Protein AF-A0A150G1A1-F1 (afdb_monomer)

Mean predicted aligned error: 13.39 Å

pLDDT: mean 79.08, std 19.34, range [32.69, 98.31]

InterPro domains:
  IPR000719 Protein kinase domain [PF00069] (39-210)
  IPR000719 Protein kinase domain [PS50011] (1-227)
  IPR008271 Serine/threonine-protein kinase, active site [PS00108] (170-182)
  IPR011009 Protein kinase-like domain superfamily [SSF56112] (23-208)
  IPR050167 Serine/threonine-protein kinase [PTHR23257] (21-204)

Secondary structure (DSSP, 8-state):
-------------SHHHHHHHHHHHHHHHHHHHHHHHHHHHHHHHHHHHH---TTBPPEEEEEEEEEEEEEE-TTS-EEEEEEEPPTTSTTSSPPPPEEEEEE---TT-BHHHHHHTTTTEEEEEHHHHH-HHHHHTTT--EEEEE-HHHHHHHHHHHHHHHHHHHHTTEE-----GGGEEEEE-TTSTTSEEEEE---TT-EETTSPP-SSS----S----TTS--

Radius of gyration: 29.6 Å; Cα contacts (8 Å, |Δi|>4): 292; chains: 1; bounding box: 81×86×73 Å

Nearest PDB structures (foldseek):
  7f3g-assembly1_B  TM=9.126E-01  e=9.848E-07  Homo sapiens
  8p5j-assembly1_A  TM=8.767E-01  e=1.348E-06  Homo sapiens
  2jd5-assembly1_A  TM=5.994E-01  e=5.282E-04  Saccharomyces cerevisiae
  1how-assembly1_A  TM=5.740E-01  e=1.444E-03  Saccharomyces cerevisiae
  4qpm-assembly2_B  TM=6.620E-01  e=7.109E-02  Homo sapiens

Structure (mmCIF, N/CA/C/O backbone):
data_AF-A0A150G1A1-F1
#
_entry.id   AF-A0A150G1A1-F1
#
loop_
_atom_site.group_PDB
_atom_site.id
_atom_site.type_symbol
_atom_site.label_atom_id
_atom_site.label_alt_id
_atom_site.label_comp_id
_atom_site.label_asym_id
_atom_site.label_entity_id
_atom_site.label_seq_id
_atom_site.pdbx_PDB_ins_code
_atom_site.Cartn_x
_atom_site.Cartn_y
_atom_site.Cartn_z
_atom_site.occupancy
_atom_site.B_iso_or_equiv
_atom_site.auth_seq_id
_atom_site.auth_comp_id
_atom_site.auth_asym_id
_atom_site.auth_atom_id
_atom_site.pdbx_PDB_model_num
ATOM 1 N N . MET A 1 1 ? -52.257 72.231 37.011 1.00 36.00 1 MET A N 1
ATOM 2 C CA . MET A 1 1 ? -51.845 70.914 37.538 1.00 36.00 1 MET A CA 1
ATOM 3 C C . MET A 1 1 ? -52.126 69.859 36.478 1.00 36.00 1 MET A C 1
ATOM 5 O O . MET A 1 1 ? -53.270 69.751 36.077 1.00 36.00 1 MET A O 1
ATOM 9 N N . SER A 1 2 ? -51.081 69.136 36.066 1.00 37.97 2 SER A N 1
ATOM 10 C CA . SER A 1 2 ? -51.072 67.680 35.811 1.00 37.97 2 SER A CA 1
ATOM 11 C C . SER A 1 2 ? -51.927 67.028 34.695 1.00 37.97 2 SER A C 1
ATOM 13 O O . SER A 1 2 ? -53.150 67.074 34.726 1.00 37.97 2 SER A O 1
ATOM 15 N N . THR A 1 3 ? -51.246 66.191 33.886 1.00 34.84 3 THR A N 1
ATOM 16 C CA . THR A 1 3 ? -51.760 65.061 33.053 1.00 34.84 3 THR A CA 1
ATOM 17 C C . THR A 1 3 ? -52.561 65.426 31.783 1.00 34.84 3 THR A C 1
ATOM 19 O O . THR A 1 3 ? -53.194 66.470 31.751 1.00 34.84 3 THR A O 1
ATOM 22 N N . THR A 1 4 ? -52.598 64.662 30.679 1.00 38.06 4 THR A N 1
ATOM 23 C CA . THR A 1 4 ? -51.879 63.443 30.199 1.00 38.06 4 THR A CA 1
ATOM 24 C C . THR A 1 4 ? -51.246 63.771 28.808 1.00 38.06 4 THR A C 1
ATOM 26 O O . THR A 1 4 ? -51.225 64.944 28.456 1.00 38.06 4 THR A O 1
ATOM 29 N N . SER A 1 5 ? -50.693 62.908 27.935 1.00 34.91 5 SER A N 1
ATOM 30 C CA . SER A 1 5 ? -50.406 61.454 27.854 1.00 34.91 5 SER A CA 1
ATOM 31 C C . SER A 1 5 ? -49.179 61.231 26.921 1.00 34.91 5 SER A C 1
ATOM 33 O O . SER A 1 5 ? -48.624 62.205 26.415 1.00 34.91 5 SER A O 1
ATOM 35 N N . GLY A 1 6 ? -48.753 59.982 26.659 1.00 32.69 6 GLY A N 1
ATOM 36 C CA . GLY A 1 6 ? -47.750 59.667 25.619 1.00 32.69 6 GLY A CA 1
ATOM 37 C C . GLY A 1 6 ? -47.101 58.284 25.769 1.00 32.69 6 GLY A C 1
ATOM 38 O O . GLY A 1 6 ? -46.096 58.137 26.455 1.00 32.69 6 GLY A O 1
ATOM 39 N N . THR A 1 7 ? -47.683 57.253 25.153 1.00 44.44 7 THR A N 1
ATOM 40 C CA . THR A 1 7 ? -47.244 55.847 25.268 1.00 44.44 7 THR A CA 1
ATOM 41 C C . THR A 1 7 ? -46.075 55.491 24.346 1.00 44.44 7 THR A C 1
ATOM 43 O O . THR A 1 7 ? -46.150 55.733 23.144 1.00 44.44 7 THR A O 1
ATOM 46 N N . GLY A 1 8 ? -45.063 54.795 24.876 1.00 33.94 8 GLY A N 1
ATOM 47 C CA . GLY A 1 8 ? -43.959 54.225 24.094 1.00 33.94 8 GLY A CA 1
ATOM 48 C C . GLY A 1 8 ? -43.331 53.013 24.785 1.00 33.94 8 GLY A C 1
ATOM 49 O O . GLY A 1 8 ? -42.320 53.143 25.468 1.00 33.94 8 GLY A O 1
ATOM 50 N N . GLY A 1 9 ? -43.950 51.838 24.643 1.00 38.19 9 GLY A N 1
ATOM 51 C CA . GLY A 1 9 ? -43.413 50.576 25.159 1.00 38.19 9 GLY A CA 1
ATOM 52 C C . GLY A 1 9 ? -42.629 49.822 24.087 1.00 38.19 9 GLY A C 1
ATOM 53 O O . GLY A 1 9 ? -43.230 49.325 23.139 1.00 38.19 9 GLY A O 1
ATOM 54 N N . THR A 1 10 ? -41.311 49.691 24.259 1.00 40.06 10 THR A N 1
ATOM 55 C CA . THR A 1 10 ? -40.440 48.929 23.347 1.00 40.06 10 THR A CA 1
ATOM 56 C C . THR A 1 10 ? -39.839 47.732 24.078 1.00 40.06 10 THR A C 1
ATOM 58 O O . THR A 1 10 ? -38.987 47.891 24.951 1.00 40.06 10 THR A O 1
ATOM 61 N N . THR A 1 11 ? -40.265 46.519 23.727 1.00 51.00 11 THR A N 1
ATOM 62 C CA . THR A 1 11 ? -39.733 45.259 24.269 1.00 51.00 11 THR A CA 1
ATOM 63 C C . THR A 1 11 ? -38.413 44.858 23.591 1.00 51.00 11 THR A C 1
ATOM 65 O O . THR A 1 11 ? -38.371 44.724 22.368 1.00 51.00 11 THR A O 1
ATOM 68 N N . PRO A 1 12 ? -37.331 44.571 24.341 1.00 43.38 12 PRO A N 1
ATOM 69 C CA . PRO A 1 12 ? -36.089 44.046 23.778 1.00 43.38 12 PRO A CA 1
ATOM 70 C C . PRO A 1 12 ? -36.062 42.506 23.827 1.00 43.38 12 PRO A C 1
ATOM 72 O O . PRO A 1 12 ? -35.348 41.908 24.629 1.00 43.38 12 PRO A O 1
ATOM 75 N N . GLY A 1 13 ? -36.832 41.843 22.959 1.00 46.91 13 GLY A N 1
ATOM 76 C CA . GLY A 1 13 ? -36.878 40.376 22.859 1.00 46.91 13 GLY A CA 1
ATOM 77 C C . GLY A 1 13 ? -36.546 39.879 21.452 1.00 46.91 13 GLY A C 1
ATOM 78 O O . GLY A 1 13 ? -37.404 39.916 20.580 1.00 46.91 13 GLY A O 1
ATOM 79 N N . GLY A 1 14 ? -35.318 39.397 21.213 1.00 44.78 14 GLY A N 1
ATOM 80 C CA . GLY A 1 14 ? -34.974 38.815 19.901 1.00 44.78 14 GLY A CA 1
ATOM 81 C 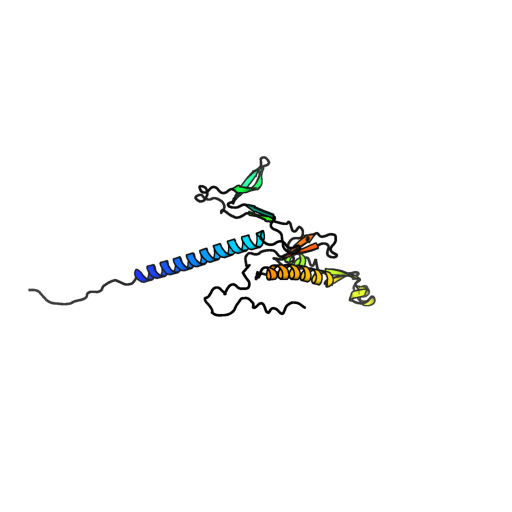C . GLY A 1 14 ? -33.525 38.363 19.677 1.00 44.78 14 GLY A C 1
ATOM 82 O O . GLY A 1 14 ? -33.290 37.439 18.903 1.00 44.78 14 GLY A O 1
ATOM 83 N N . ARG A 1 15 ? -32.529 38.947 20.362 1.00 48.34 15 ARG A N 1
ATOM 84 C CA . ARG A 1 15 ? -31.104 38.630 20.096 1.00 48.34 15 ARG A CA 1
ATOM 85 C C . ARG A 1 15 ? -30.587 37.358 20.790 1.00 48.34 15 ARG A C 1
ATOM 87 O O . ARG A 1 15 ? -29.567 36.821 20.371 1.00 48.34 15 ARG A O 1
ATOM 94 N N . THR A 1 16 ? -31.283 36.846 21.807 1.00 52.16 16 THR A N 1
ATOM 95 C CA . THR A 1 16 ? -30.875 35.654 22.581 1.00 52.16 16 THR A CA 1
ATOM 96 C C . THR A 1 16 ? -31.227 34.329 21.891 1.00 52.16 16 THR A C 1
ATOM 98 O O . THR A 1 16 ? -30.419 33.400 21.898 1.00 52.16 16 THR A O 1
ATOM 101 N N . GLY A 1 17 ? -32.391 34.241 21.237 1.00 50.91 17 GLY A N 1
ATOM 102 C CA . GLY A 1 17 ? -32.860 33.011 20.581 1.00 50.91 17 GLY A CA 1
ATOM 103 C C . GLY A 1 17 ? -31.989 32.571 19.398 1.00 50.91 17 GLY A C 1
ATOM 104 O O . GLY A 1 17 ? -31.600 31.408 19.316 1.00 50.91 17 GLY A O 1
ATOM 105 N N . ALA A 1 18 ? -31.605 33.505 18.521 1.00 51.78 18 ALA A N 1
ATOM 106 C CA . ALA A 1 18 ? -30.810 33.201 17.325 1.00 51.78 18 ALA A CA 1
ATOM 107 C C . ALA A 1 18 ? -29.378 32.722 17.642 1.00 51.78 18 ALA A C 1
ATOM 109 O O . ALA A 1 18 ? -28.823 31.896 16.916 1.00 51.78 18 ALA A O 1
ATOM 110 N N . ALA A 1 19 ? -28.782 33.208 18.738 1.00 54.81 19 ALA A N 1
ATOM 111 C CA . ALA A 1 19 ? -27.488 32.727 19.220 1.00 54.81 19 ALA A CA 1
ATOM 112 C C . ALA A 1 19 ? -27.591 31.308 19.808 1.00 54.81 19 ALA A C 1
ATOM 114 O O . ALA A 1 19 ? -26.718 30.477 19.564 1.00 54.81 19 ALA A O 1
ATOM 115 N N . SER A 1 20 ? -28.683 31.010 20.525 1.00 60.69 20 SER A N 1
ATOM 116 C CA . SER A 1 20 ? -28.955 29.675 21.074 1.00 60.69 20 SER A CA 1
ATOM 117 C C . SER A 1 20 ? -29.224 28.635 19.977 1.00 60.69 20 SER A C 1
ATOM 119 O O . SER A 1 20 ? -28.683 27.533 20.048 1.00 60.69 20 SER A O 1
ATOM 121 N N . ALA A 1 21 ? -29.973 28.996 18.928 1.00 62.34 21 ALA A N 1
ATOM 122 C CA . ALA A 1 21 ? -30.201 28.138 17.762 1.00 62.34 21 ALA A CA 1
ATOM 123 C C . ALA A 1 21 ? -28.882 27.786 17.049 1.00 62.34 21 ALA A C 1
ATOM 125 O O . ALA A 1 21 ? -28.506 26.619 17.012 1.00 62.34 21 ALA A O 1
ATOM 126 N N . LYS A 1 22 ? -28.087 28.791 16.644 1.00 67.00 22 LYS A N 1
ATOM 127 C CA . LYS A 1 22 ? -26.772 28.564 16.010 1.00 67.00 22 LYS A CA 1
ATOM 128 C C . LYS A 1 22 ? -25.795 27.757 16.872 1.00 67.00 22 LYS A C 1
ATOM 130 O O . LYS A 1 22 ? -24.921 27.084 16.329 1.00 67.00 22 LYS A O 1
ATOM 135 N N . ALA A 1 23 ? -25.894 27.837 18.200 1.00 65.69 23 ALA A N 1
ATOM 136 C CA . ALA A 1 23 ? -25.089 27.014 19.099 1.00 65.69 23 ALA A CA 1
ATOM 137 C C . ALA A 1 23 ? -25.538 25.541 19.101 1.00 65.69 23 ALA A C 1
ATOM 139 O O . ALA A 1 23 ? -24.685 24.655 19.128 1.00 65.69 23 ALA A O 1
ATOM 140 N N . ARG A 1 24 ? -26.851 25.277 19.027 1.00 69.00 24 ARG A N 1
ATOM 141 C CA . ARG A 1 24 ? -27.415 23.923 18.901 1.00 69.00 24 ARG A CA 1
ATOM 142 C C . ARG A 1 24 ? -27.097 23.299 17.546 1.00 69.00 24 ARG A C 1
ATOM 144 O O . ARG A 1 24 ? -26.640 22.163 17.527 1.00 69.00 24 ARG A O 1
ATOM 151 N N . ASP A 1 25 ? -27.234 24.050 16.455 1.00 71.50 25 ASP A N 1
ATOM 152 C CA . ASP A 1 25 ? -26.919 23.564 15.105 1.00 71.50 25 ASP A CA 1
ATOM 153 C C . ASP A 1 25 ? -25.440 23.161 15.008 1.00 71.50 25 ASP A C 1
ATOM 155 O O . ASP A 1 25 ? -25.120 22.032 14.647 1.00 71.50 25 ASP A O 1
ATOM 159 N N . ARG A 1 26 ? -24.526 24.020 15.485 1.00 72.44 26 ARG A N 1
ATOM 160 C CA . ARG A 1 26 ? -23.087 23.705 15.567 1.00 72.44 26 ARG A CA 1
ATOM 161 C C . ARG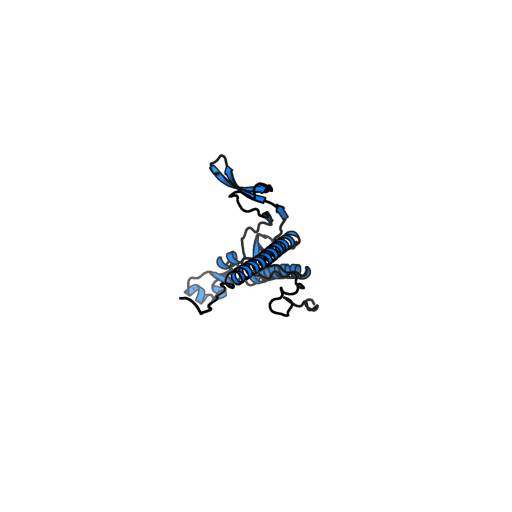 A 1 26 ? -22.768 22.526 16.486 1.00 72.44 26 ARG A C 1
ATOM 163 O O . ARG A 1 26 ? -21.786 21.823 16.254 1.00 72.44 26 ARG A O 1
ATOM 170 N N . ALA A 1 27 ? -23.539 22.315 17.553 1.00 68.62 27 ALA A N 1
ATOM 171 C CA . ALA A 1 27 ? -23.376 21.149 18.418 1.00 68.62 27 ALA A CA 1
ATOM 172 C C . ALA A 1 27 ? -23.835 19.861 17.711 1.00 68.62 27 ALA A C 1
ATOM 174 O O . ALA A 1 27 ? -23.127 18.858 17.775 1.00 68.62 27 ALA A O 1
ATOM 175 N N . ALA A 1 28 ? -24.949 19.910 16.975 1.00 72.06 28 ALA A N 1
ATOM 176 C CA . ALA A 1 28 ? -25.441 18.803 16.160 1.00 72.06 28 ALA A CA 1
ATOM 177 C C . ALA A 1 28 ? -24.476 18.467 15.007 1.00 72.06 28 ALA A C 1
ATOM 179 O O . ALA A 1 28 ? -24.110 17.306 14.845 1.00 72.06 28 ALA A O 1
ATOM 180 N N . GLU A 1 29 ? -23.974 19.468 14.274 1.00 71.88 29 GLU A N 1
ATOM 181 C CA . GLU A 1 29 ? -22.930 19.309 13.248 1.00 71.88 29 GLU A CA 1
ATOM 182 C C . GLU A 1 29 ? -21.682 18.616 13.813 1.00 71.88 29 GLU A C 1
ATOM 184 O O . GLU A 1 29 ? -21.187 17.648 13.234 1.00 71.88 29 GLU A O 1
ATOM 189 N N . ARG A 1 30 ? -21.195 19.063 14.981 1.00 71.62 30 ARG A N 1
ATOM 190 C CA . ARG A 1 30 ? -20.060 18.438 15.681 1.00 71.62 30 ARG A CA 1
ATOM 191 C C . ARG A 1 30 ? -20.357 17.000 16.096 1.00 71.62 30 ARG A C 1
ATOM 193 O O . ARG A 1 30 ? -19.486 16.148 15.955 1.00 71.62 30 ARG A O 1
ATOM 200 N N . GLN A 1 31 ? -21.566 16.712 16.574 1.00 70.12 31 GLN A N 1
ATOM 201 C CA . GLN A 1 31 ? -21.973 15.366 16.981 1.00 70.12 31 GLN A CA 1
ATOM 202 C C . GLN A 1 31 ? -22.078 14.410 15.780 1.00 70.12 31 GLN A C 1
ATOM 204 O O . GLN A 1 31 ? -21.614 13.271 15.860 1.00 70.12 31 GLN A O 1
ATOM 209 N N . VAL A 1 32 ? -22.605 14.878 14.644 1.00 70.31 32 VAL A N 1
ATOM 210 C CA . VAL A 1 32 ? -22.627 14.134 13.372 1.00 70.31 32 VAL A CA 1
ATOM 211 C C . VAL A 1 32 ? -21.204 13.905 12.855 1.00 70.31 32 VAL A C 1
ATOM 213 O O . VAL A 1 32 ? -20.858 12.778 12.499 1.00 70.31 32 VAL A O 1
ATOM 216 N N . ALA A 1 33 ? -20.347 14.929 12.868 1.00 67.56 33 ALA A N 1
ATOM 217 C CA . ALA A 1 33 ? -18.949 14.811 12.457 1.00 67.56 33 ALA A CA 1
ATOM 218 C C . ALA A 1 33 ? -18.161 13.822 13.336 1.00 67.56 33 ALA A C 1
ATOM 220 O O . ALA A 1 33 ? -17.430 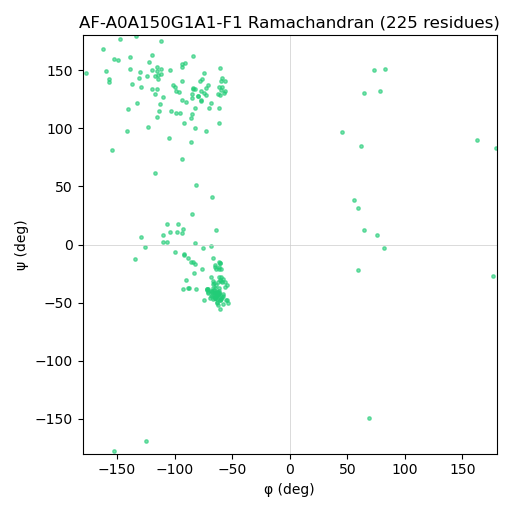12.987 12.802 1.00 67.56 33 ALA A O 1
ATOM 221 N N . ALA A 1 34 ? -18.354 13.862 14.659 1.00 63.75 34 ALA A N 1
ATOM 222 C CA . ALA A 1 34 ? -17.742 12.929 15.603 1.00 63.75 34 ALA A CA 1
ATOM 223 C C . ALA A 1 34 ? -18.222 11.485 15.381 1.00 63.75 34 ALA A C 1
ATOM 225 O O . ALA A 1 34 ? -17.402 10.570 15.326 1.00 63.75 34 ALA A O 1
ATOM 226 N N . ARG A 1 35 ? -19.530 11.272 15.170 1.00 68.56 35 ARG A N 1
ATOM 227 C CA . ARG A 1 35 ? -20.091 9.947 14.857 1.00 68.56 35 ARG A CA 1
ATOM 228 C C . ARG A 1 35 ? -19.539 9.389 13.541 1.00 68.56 35 ARG A C 1
ATOM 230 O O . ARG A 1 35 ? -19.141 8.227 13.504 1.00 68.56 35 ARG A O 1
ATOM 237 N N . ARG A 1 36 ? -19.449 10.221 12.496 1.00 68.25 36 ARG A N 1
ATOM 238 C CA . ARG A 1 36 ? -18.845 9.860 11.200 1.00 68.25 36 ARG A CA 1
ATOM 239 C C . ARG A 1 36 ? -17.353 9.536 11.330 1.00 68.25 36 ARG A C 1
ATOM 241 O O . ARG A 1 36 ? -16.891 8.583 10.713 1.00 68.25 36 ARG A O 1
ATOM 248 N N . ALA A 1 37 ? -16.599 10.290 12.134 1.00 67.38 37 ALA A N 1
ATOM 249 C CA . ALA A 1 37 ? -15.192 9.991 12.413 1.00 67.38 37 ALA A CA 1
ATOM 250 C C . ALA A 1 37 ? -15.033 8.644 13.136 1.00 67.38 37 ALA A C 1
ATOM 252 O O . ALA A 1 37 ? -14.260 7.806 12.689 1.00 67.38 37 ALA A O 1
ATOM 253 N N . LEU A 1 38 ? -15.830 8.387 14.177 1.00 71.25 38 LEU A N 1
ATOM 254 C CA . LEU A 1 38 ? -15.807 7.118 14.907 1.00 71.25 38 LEU A CA 1
ATOM 255 C C . LEU A 1 38 ? -16.162 5.919 14.007 1.00 71.25 38 LEU A C 1
ATOM 257 O O . LEU A 1 38 ? -15.496 4.890 14.073 1.00 71.25 38 LEU A O 1
ATOM 261 N N . GLN A 1 39 ? -17.159 6.062 13.126 1.00 70.62 39 GLN A N 1
ATOM 262 C CA . GLN A 1 39 ? -17.510 5.026 12.147 1.00 70.62 39 GLN A CA 1
ATOM 263 C C . GLN A 1 39 ? -16.396 4.774 11.122 1.00 70.62 39 GLN A C 1
ATOM 265 O O . GLN A 1 39 ? -16.131 3.615 10.817 1.00 70.62 39 GLN A O 1
ATOM 270 N N . ARG A 1 40 ? -15.716 5.818 10.622 1.00 70.81 40 ARG A N 1
ATOM 271 C CA . ARG A 1 40 ? -14.561 5.653 9.720 1.00 70.81 40 ARG A CA 1
ATOM 272 C C . ARG A 1 40 ? -13.411 4.921 10.403 1.00 70.81 40 ARG A C 1
ATOM 274 O O . ARG A 1 40 ? -12.963 3.915 9.873 1.00 70.81 40 ARG A O 1
ATOM 281 N N . ASN A 1 41 ? -13.008 5.356 11.596 1.00 73.75 41 ASN A N 1
ATOM 282 C CA . ASN A 1 41 ? -11.909 4.732 12.338 1.00 73.75 41 ASN A CA 1
ATOM 283 C C . ASN A 1 41 ? -12.215 3.258 12.675 1.00 73.75 41 ASN A C 1
ATOM 285 O O . ASN A 1 41 ? -11.333 2.406 12.609 1.00 73.75 41 ASN A O 1
ATOM 289 N N . ALA A 1 42 ? -13.473 2.935 13.004 1.00 78.69 42 ALA A N 1
ATOM 290 C CA . ALA A 1 42 ? -13.906 1.555 13.221 1.00 78.69 42 ALA A CA 1
ATOM 291 C C . ALA A 1 42 ? -13.881 0.718 11.927 1.00 78.69 42 ALA A C 1
ATOM 293 O O . ALA A 1 42 ? -13.468 -0.440 11.962 1.00 78.69 42 ALA A O 1
ATOM 294 N N . MET A 1 43 ? -14.292 1.297 10.793 1.00 80.62 43 MET A N 1
ATOM 295 C CA . MET A 1 43 ? -14.267 0.636 9.483 1.00 80.62 43 MET A CA 1
ATOM 296 C C . MET A 1 43 ? -12.835 0.378 8.998 1.00 80.62 43 MET A C 1
ATOM 298 O O . MET A 1 43 ? -12.540 -0.715 8.525 1.00 80.62 43 MET A O 1
ATOM 302 N N . GLU A 1 44 ? -11.945 1.358 9.157 1.00 83.00 44 GLU A N 1
ATOM 303 C CA . GLU A 1 44 ? -10.514 1.243 8.866 1.00 83.00 44 GLU A CA 1
ATOM 304 C C . GLU A 1 44 ? -9.882 0.117 9.688 1.00 83.00 44 GLU A C 1
ATOM 306 O O . GLU A 1 44 ? -9.255 -0.776 9.122 1.00 83.00 44 GLU A O 1
ATOM 311 N N . LEU A 1 45 ? -10.104 0.109 11.008 1.00 84.81 45 LEU A N 1
ATOM 312 C CA . LEU A 1 45 ? -9.590 -0.928 11.901 1.00 84.81 45 LEU A CA 1
ATOM 313 C C . LEU A 1 45 ? -10.116 -2.319 11.517 1.00 84.81 45 LEU A C 1
ATOM 315 O O . LEU A 1 45 ? -9.335 -3.268 11.441 1.00 84.81 45 LEU A O 1
ATOM 319 N N . ALA A 1 46 ? -11.418 -2.444 11.245 1.00 85.25 46 ALA A N 1
ATOM 320 C CA . ALA A 1 46 ? -12.042 -3.704 10.844 1.00 85.25 46 ALA A CA 1
ATOM 321 C C . ALA A 1 46 ? -11.516 -4.214 9.491 1.00 85.25 46 ALA A C 1
ATOM 323 O O . ALA A 1 46 ? -11.217 -5.399 9.361 1.00 85.25 46 ALA A O 1
ATOM 324 N N . ALA A 1 47 ? -11.348 -3.336 8.498 1.00 85.12 47 ALA A N 1
ATOM 325 C CA . ALA A 1 47 ? -10.771 -3.694 7.204 1.00 85.12 47 ALA A CA 1
ATOM 326 C C . ALA A 1 47 ? -9.288 -4.083 7.332 1.00 85.12 47 ALA A C 1
ATOM 328 O O . ALA A 1 47 ? -8.877 -5.129 6.839 1.00 85.12 47 ALA A O 1
ATOM 329 N N . ALA A 1 48 ? -8.489 -3.287 8.045 1.00 84.69 48 ALA A N 1
ATOM 330 C CA . ALA A 1 48 ? -7.060 -3.532 8.202 1.00 84.69 48 ALA A CA 1
ATOM 331 C C . ALA A 1 48 ? -6.762 -4.847 8.951 1.00 84.69 48 ALA A C 1
ATOM 333 O O . ALA A 1 48 ? -5.797 -5.533 8.623 1.00 84.69 48 ALA A O 1
ATOM 334 N N . THR A 1 49 ? -7.596 -5.221 9.929 1.00 87.56 49 THR A N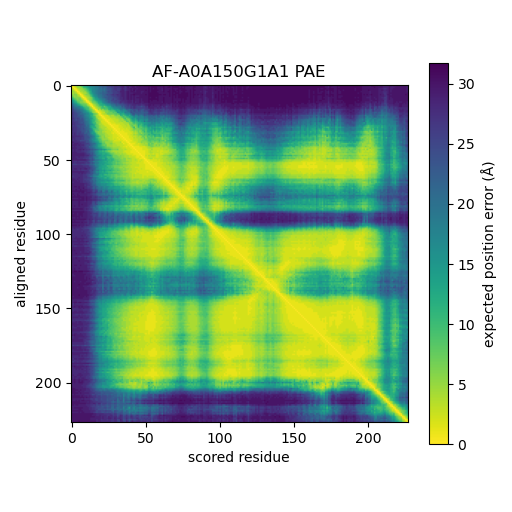 1
ATOM 335 C CA . THR A 1 49 ? -7.426 -6.454 10.725 1.00 87.56 49 THR A CA 1
ATOM 336 C C . THR A 1 49 ? -8.127 -7.685 10.147 1.00 87.56 49 THR A C 1
ATOM 338 O O . THR A 1 49 ? -7.645 -8.798 10.345 1.00 87.56 49 THR A O 1
ATOM 341 N N . GLY A 1 50 ? -9.251 -7.512 9.446 1.00 88.31 50 GLY A N 1
ATOM 342 C CA . GLY A 1 50 ? -10.079 -8.614 8.946 1.00 88.31 50 GLY A CA 1
ATOM 343 C C . GLY A 1 50 ? -9.691 -9.148 7.564 1.00 88.31 50 GLY A C 1
ATOM 344 O O . GLY A 1 50 ? -10.203 -10.188 7.154 1.00 88.31 50 GLY A O 1
ATOM 345 N N . ILE A 1 51 ? -8.814 -8.455 6.832 1.00 91.50 51 ILE A N 1
ATOM 346 C CA . ILE A 1 51 ? -8.435 -8.808 5.458 1.00 91.50 51 ILE A CA 1
ATOM 347 C C . ILE A 1 51 ? -7.069 -9.508 5.440 1.00 91.50 51 ILE A C 1
ATOM 349 O O . ILE A 1 51 ? -6.120 -9.076 6.095 1.00 91.50 51 ILE A O 1
ATOM 353 N N . SER A 1 52 ? -6.949 -10.576 4.645 1.00 94.25 52 SER A N 1
ATOM 354 C CA . SER A 1 52 ? -5.678 -11.266 4.409 1.00 94.25 52 SER A CA 1
ATOM 355 C C . SER A 1 52 ? -5.546 -11.699 2.951 1.00 94.25 52 SER A C 1
ATOM 357 O O . SER A 1 52 ? -6.331 -12.499 2.445 1.00 94.25 52 SER A O 1
ATOM 359 N N . HIS A 1 53 ? -4.550 -11.147 2.256 1.00 96.62 53 HIS A N 1
ATOM 360 C CA . HIS A 1 53 ? -4.290 -11.402 0.840 1.00 96.62 53 HIS A CA 1
ATOM 361 C C . HIS A 1 53 ? -2.815 -11.094 0.515 1.00 96.62 53 HIS A C 1
ATOM 363 O O . HIS A 1 53 ? -2.291 -10.106 1.030 1.00 96.62 53 HIS A O 1
ATOM 369 N N . PRO A 1 54 ? -2.120 -11.858 -0.355 1.00 96.56 54 PRO A N 1
ATOM 370 C CA . PRO A 1 54 ? -0.696 -11.645 -0.654 1.00 96.56 54 PRO A CA 1
ATOM 371 C C . PRO A 1 54 ? -0.353 -10.218 -1.111 1.00 96.56 54 PRO A C 1
ATOM 373 O O . PRO A 1 54 ? 0.696 -9.695 -0.738 1.00 96.56 54 PRO A O 1
ATOM 376 N N . ASN A 1 55 ? -1.248 -9.567 -1.857 1.00 97.75 55 ASN A N 1
ATOM 377 C CA . ASN A 1 55 ? -1.089 -8.187 -2.337 1.00 97.75 55 ASN A CA 1
ATOM 378 C C . ASN A 1 55 ? -1.785 -7.130 -1.469 1.00 97.75 55 ASN A C 1
ATOM 380 O O . ASN A 1 55 ? -2.016 -6.015 -1.925 1.00 97.75 55 ASN A O 1
ATOM 384 N N . ILE A 1 56 ? -2.139 -7.459 -0.231 1.00 96.94 56 ILE A N 1
ATOM 385 C CA . ILE A 1 56 ? -2.576 -6.490 0.776 1.00 96.94 56 ILE A CA 1
ATOM 386 C C . ILE A 1 56 ? -1.527 -6.474 1.893 1.00 96.94 56 ILE A C 1
ATOM 388 O O . ILE A 1 56 ? -0.868 -7.483 2.157 1.00 96.94 56 ILE A O 1
ATOM 392 N N . MET A 1 57 ? -1.300 -5.306 2.487 1.00 96.00 57 MET A N 1
ATOM 393 C CA . MET A 1 57 ? -0.445 -5.162 3.661 1.00 96.00 57 MET A CA 1
ATOM 394 C C . MET A 1 57 ? -1.153 -5.794 4.865 1.00 96.00 57 MET A C 1
ATOM 396 O O . MET A 1 57 ? -2.248 -5.376 5.233 1.00 96.00 57 MET A O 1
ATOM 400 N N . GLN A 1 58 ? -0.547 -6.831 5.447 1.00 95.56 58 GLN A N 1
ATOM 401 C CA . GLN A 1 58 ? -1.152 -7.565 6.558 1.00 95.56 58 GLN A CA 1
ATOM 402 C C . GLN A 1 58 ? -0.974 -6.814 7.884 1.00 95.56 58 GLN A C 1
ATOM 404 O O . GLN A 1 58 ? 0.156 -6.528 8.281 1.00 95.56 58 GLN A O 1
ATOM 409 N N . VAL A 1 59 ? -2.060 -6.593 8.630 1.00 94.31 59 VAL A N 1
ATOM 410 C CA . VAL A 1 59 ? -1.977 -6.311 10.073 1.00 94.31 59 VAL A CA 1
ATOM 411 C C . VAL A 1 59 ? -1.919 -7.641 10.825 1.00 94.31 59 VAL A C 1
ATOM 413 O O . VAL A 1 59 ? -2.721 -8.537 10.569 1.00 94.31 59 VAL A O 1
ATOM 416 N N . PHE A 1 60 ? -0.949 -7.790 11.727 1.00 93.25 60 PHE A N 1
ATOM 417 C CA . PHE A 1 60 ? -0.737 -8.997 12.531 1.00 93.25 60 PHE A CA 1
ATOM 418 C C . PHE A 1 60 ? -1.441 -8.936 13.888 1.00 93.25 60 PHE A C 1
ATOM 420 O O . PHE A 1 60 ? -1.936 -9.950 14.369 1.00 93.25 60 PHE A O 1
ATOM 427 N N . THR A 1 61 ? -1.453 -7.766 14.531 1.00 92.31 61 THR A N 1
ATOM 428 C CA . THR A 1 61 ? -2.145 -7.535 15.807 1.00 92.31 61 THR A CA 1
ATOM 429 C C . THR A 1 61 ? -2.349 -6.038 16.052 1.00 92.31 61 THR A C 1
ATOM 431 O O . THR A 1 61 ? -1.776 -5.200 15.351 1.00 92.31 61 THR A O 1
ATOM 434 N N . THR A 1 62 ? -3.162 -5.697 17.048 1.00 91.19 62 THR A N 1
ATOM 435 C CA . THR A 1 62 ? -3.502 -4.319 17.417 1.00 91.19 62 THR A CA 1
ATOM 436 C C . THR A 1 62 ? -3.483 -4.141 18.927 1.00 91.19 62 THR A C 1
ATOM 438 O O . THR A 1 62 ? -4.040 -4.972 19.644 1.00 91.19 62 THR A O 1
ATOM 441 N N . PHE A 1 63 ? -2.932 -3.030 19.408 1.00 89.06 63 PHE A N 1
ATOM 442 C CA . PHE A 1 63 ? -3.000 -2.637 20.815 1.00 89.06 63 PHE A CA 1
ATOM 443 C C . PHE A 1 63 ? -3.916 -1.423 20.975 1.00 89.06 63 PHE A C 1
ATOM 445 O O . PHE A 1 63 ? -3.744 -0.413 20.293 1.00 89.06 63 PHE A O 1
ATOM 452 N N . SER A 1 64 ? -4.900 -1.536 21.866 1.00 86.81 64 SER A N 1
ATOM 453 C CA . SER A 1 64 ? -5.882 -0.494 22.165 1.00 86.81 64 SER A CA 1
ATOM 454 C C . SER A 1 64 ? -6.478 -0.717 23.562 1.00 86.81 64 SER A C 1
ATOM 456 O O . SER A 1 64 ? -6.775 -1.869 23.888 1.00 86.81 64 SER A O 1
ATOM 458 N N . PRO A 1 65 ? -6.698 0.337 24.369 1.00 87.81 65 PRO A N 1
ATOM 459 C CA . PRO A 1 65 ? -6.220 1.706 24.170 1.00 87.81 65 PRO A CA 1
ATOM 460 C C . PRO A 1 65 ? -4.734 1.828 24.553 1.00 87.81 65 PRO A C 1
ATOM 462 O O . PRO A 1 65 ? -4.303 1.245 25.549 1.00 87.81 65 PRO A O 1
ATOM 465 N N . VAL A 1 66 ? -3.943 2.593 23.796 1.00 88.19 66 VAL A N 1
ATOM 466 C CA . VAL A 1 66 ? -2.530 2.851 24.132 1.00 88.19 66 VAL A CA 1
ATOM 467 C C . VAL A 1 66 ? -2.170 4.332 24.089 1.00 88.19 66 VAL A C 1
ATOM 469 O O . VAL A 1 66 ? -2.723 5.086 23.295 1.00 88.19 66 VAL A O 1
ATOM 472 N N . SER A 1 67 ? -1.229 4.744 24.934 1.00 86.94 67 SER A N 1
ATOM 473 C CA . SER A 1 67 ? -0.547 6.039 24.874 1.00 86.94 67 SER A CA 1
ATOM 474 C C . SER A 1 67 ? 0.868 5.863 24.309 1.00 86.94 67 SER A C 1
ATOM 476 O O . SER A 1 67 ? 1.487 4.801 24.439 1.00 86.94 67 SER A O 1
ATOM 478 N N . LEU A 1 68 ? 1.368 6.905 23.640 1.00 84.38 68 LEU A N 1
ATOM 479 C CA . LEU A 1 68 ? 2.715 6.952 23.075 1.00 84.38 68 LEU A CA 1
ATOM 480 C C . LEU A 1 68 ? 3.615 7.809 23.968 1.00 84.38 68 LEU A C 1
ATOM 482 O O . LEU A 1 68 ? 3.424 9.016 24.042 1.00 84.38 68 LEU A O 1
ATOM 486 N N . ASP A 1 69 ? 4.622 7.201 24.584 1.00 84.12 69 ASP A N 1
ATOM 487 C CA . ASP A 1 69 ? 5.554 7.869 25.493 1.00 84.12 69 ASP A CA 1
ATOM 488 C C . ASP A 1 69 ? 6.967 7.968 24.913 1.00 84.12 69 ASP A C 1
ATOM 490 O O . ASP A 1 69 ? 7.427 7.086 24.186 1.00 84.12 69 ASP A O 1
ATOM 494 N N . VAL A 1 70 ? 7.703 9.009 25.311 1.00 85.12 70 VAL A N 1
ATOM 495 C CA . VAL A 1 70 ? 9.148 9.114 25.064 1.00 85.12 70 VAL A CA 1
ATOM 496 C C . VAL A 1 70 ? 9.905 8.522 26.254 1.00 85.12 70 VAL A C 1
ATOM 498 O O . VAL A 1 70 ? 10.025 9.131 27.316 1.00 85.12 70 VAL A O 1
ATOM 501 N N . ILE A 1 71 ? 10.443 7.319 26.072 1.00 85.50 71 ILE A N 1
ATOM 502 C CA . ILE A 1 71 ? 11.305 6.635 27.033 1.00 85.50 71 ILE A CA 1
ATOM 503 C C . ILE A 1 71 ? 12.743 7.124 26.837 1.00 85.50 71 ILE A C 1
ATOM 505 O O . ILE A 1 71 ? 13.388 6.798 25.839 1.00 85.50 71 ILE A O 1
ATOM 509 N N . ARG A 1 72 ? 13.280 7.853 27.821 1.00 88.81 72 ARG A N 1
ATOM 510 C CA . ARG A 1 72 ? 14.725 8.108 27.920 1.00 88.81 72 ARG A CA 1
ATOM 511 C C . ARG A 1 72 ? 15.436 6.873 28.459 1.00 88.81 72 ARG A C 1
ATOM 513 O O . ARG A 1 72 ? 15.104 6.372 29.532 1.00 88.81 72 ARG A O 1
ATOM 520 N N . ARG A 1 73 ? 16.409 6.380 27.700 1.00 89.56 73 ARG A N 1
ATOM 521 C CA . ARG A 1 73 ? 17.265 5.250 28.066 1.00 89.56 73 ARG A CA 1
ATOM 522 C C . ARG A 1 73 ? 18.451 5.712 28.932 1.00 89.56 73 ARG A C 1
ATOM 524 O O . ARG A 1 73 ? 18.784 6.898 28.926 1.00 89.56 73 ARG A O 1
ATOM 531 N N . PRO A 1 74 ? 19.129 4.796 29.655 1.00 88.12 74 PRO A N 1
ATOM 532 C CA . PRO A 1 74 ? 20.281 5.138 30.500 1.00 88.12 74 PRO A CA 1
ATOM 533 C C . PRO A 1 74 ? 21.487 5.729 29.750 1.00 88.12 74 PRO A C 1
ATOM 535 O O . PRO A 1 74 ? 22.327 6.373 30.366 1.00 88.12 74 PRO A O 1
ATOM 538 N N . ASP A 1 75 ? 21.571 5.520 28.433 1.00 91.44 75 ASP A N 1
ATOM 539 C CA . ASP A 1 75 ? 22.580 6.104 27.538 1.00 91.44 75 ASP A CA 1
ATOM 540 C C . ASP A 1 75 ? 22.242 7.542 27.085 1.00 91.44 75 ASP A C 1
ATOM 542 O O . ASP A 1 75 ? 22.985 8.140 26.308 1.00 91.44 75 ASP A O 1
ATOM 546 N N . GLY A 1 76 ? 21.122 8.103 27.556 1.00 89.06 76 GLY A N 1
ATOM 547 C CA . GLY A 1 76 ? 20.618 9.419 27.164 1.00 89.06 76 GLY A CA 1
ATOM 548 C C . GLY A 1 76 ? 19.839 9.435 25.845 1.00 89.06 76 GLY A C 1
ATOM 549 O O . GLY A 1 76 ? 19.311 10.485 25.482 1.00 89.06 76 GLY A O 1
ATOM 550 N N . SER A 1 77 ? 19.728 8.307 25.134 1.00 91.62 77 SER A N 1
ATOM 551 C CA . SER A 1 77 ? 18.927 8.223 23.911 1.00 91.62 77 SER A CA 1
ATOM 552 C C . SER A 1 77 ? 17.427 8.187 24.211 1.00 91.62 77 SER A C 1
ATOM 554 O O . SER A 1 77 ? 16.976 7.658 25.230 1.00 91.62 77 SER A O 1
ATOM 556 N N . GLU A 1 78 ? 16.636 8.752 23.304 1.00 90.69 78 GLU A N 1
ATOM 557 C CA . GLU A 1 78 ? 15.176 8.734 23.372 1.00 90.69 78 GLU A CA 1
ATOM 558 C C . GLU A 1 78 ? 14.615 7.645 22.455 1.00 90.69 78 GLU A C 1
ATOM 560 O O . GLU A 1 78 ? 15.043 7.480 21.312 1.00 90.69 78 GLU A O 1
ATOM 565 N N . ALA A 1 79 ? 13.645 6.893 22.965 1.00 86.69 79 ALA A N 1
ATOM 566 C CA . ALA A 1 79 ? 12.915 5.876 22.227 1.00 86.69 79 ALA A CA 1
ATOM 567 C C . ALA A 1 79 ? 11.413 6.061 22.438 1.00 86.69 79 ALA A C 1
ATOM 569 O O . ALA A 1 79 ? 10.972 6.374 23.539 1.00 86.69 79 ALA A O 1
ATOM 570 N N . LEU A 1 80 ? 10.616 5.820 21.400 1.00 85.06 80 LEU A N 1
ATOM 571 C CA . LEU A 1 80 ? 9.165 5.767 21.545 1.00 85.06 80 LEU A CA 1
ATOM 572 C C . LEU A 1 80 ? 8.755 4.430 22.172 1.00 85.06 80 LEU A C 1
ATOM 574 O O . LEU A 1 80 ? 9.218 3.369 21.748 1.00 85.06 80 LEU A O 1
ATOM 578 N N . GLY A 1 81 ? 7.891 4.490 23.180 1.00 85.12 81 GLY A N 1
ATOM 579 C CA . GLY A 1 81 ? 7.288 3.341 23.843 1.00 85.12 81 GLY A CA 1
ATOM 580 C C . GLY A 1 81 ? 5.769 3.422 23.799 1.00 85.12 81 GLY A C 1
ATOM 581 O O . GLY A 1 81 ? 5.197 4.503 23.890 1.00 85.12 81 GLY A O 1
ATOM 582 N N . LEU A 1 82 ? 5.116 2.270 23.676 1.00 86.94 82 LEU A N 1
ATOM 583 C CA . LEU A 1 82 ? 3.668 2.155 23.822 1.00 86.94 82 LEU A CA 1
ATOM 584 C C . LEU A 1 82 ? 3.353 1.667 25.234 1.00 86.94 82 LEU A C 1
ATOM 586 O O . LEU A 1 82 ? 3.941 0.683 25.690 1.00 86.94 82 LEU A O 1
ATOM 590 N N . LYS A 1 83 ? 2.414 2.328 25.906 1.00 85.81 83 LYS A N 1
ATOM 591 C CA . LYS A 1 83 ? 1.835 1.874 27.176 1.00 85.81 83 LYS A CA 1
ATOM 592 C C . LYS A 1 83 ? 0.339 1.665 27.003 1.00 85.81 83 LYS A C 1
ATOM 594 O O . LYS A 1 83 ? -0.283 2.340 26.191 1.00 85.81 83 LYS A O 1
ATOM 599 N N . LEU A 1 84 ? -0.242 0.741 27.764 1.00 84.31 84 LEU A N 1
ATOM 600 C CA . LEU A 1 84 ? -1.697 0.677 27.919 1.00 84.31 84 LEU A CA 1
ATOM 601 C C . LEU A 1 84 ? -2.167 1.978 28.575 1.00 84.31 84 LEU A C 1
ATOM 603 O O . LEU A 1 84 ? -1.590 2.391 29.578 1.00 84.31 84 LEU A O 1
ATOM 607 N N . ALA A 1 85 ? -3.172 2.625 27.990 1.00 79.75 85 ALA A N 1
ATOM 608 C CA . ALA A 1 85 ? -3.699 3.872 28.528 1.00 79.75 85 ALA A CA 1
ATOM 609 C C . ALA A 1 85 ? -4.687 3.577 29.663 1.00 79.75 85 ALA A C 1
ATOM 611 O O . ALA A 1 85 ? -5.740 2.977 29.430 1.00 79.75 85 ALA A O 1
ATOM 612 N N . ASP A 1 86 ? -4.368 4.027 30.876 1.00 70.50 86 ASP A N 1
ATOM 613 C CA . ASP A 1 86 ? -5.281 3.933 32.013 1.00 70.50 86 ASP A CA 1
ATOM 614 C C . ASP A 1 86 ? -6.391 4.988 31.920 1.00 70.50 86 ASP A C 1
ATOM 616 O O . ASP A 1 86 ? -6.170 6.144 31.551 1.00 70.50 86 ASP A O 1
ATOM 620 N N . ALA A 1 87 ? -7.607 4.612 32.327 1.00 56.50 87 ALA A N 1
ATOM 621 C CA . ALA A 1 87 ? -8.792 5.474 32.240 1.00 56.50 87 ALA A CA 1
ATOM 622 C C . ALA A 1 87 ? -8.684 6.787 33.051 1.00 56.50 87 ALA A C 1
ATOM 624 O O . ALA A 1 87 ? -9.459 7.712 32.821 1.00 56.50 87 ALA A O 1
ATOM 625 N N . ALA A 1 88 ? -7.728 6.875 33.983 1.00 54.94 88 ALA A N 1
ATOM 626 C CA . ALA A 1 88 ? -7.448 8.057 34.798 1.00 54.94 88 ALA A CA 1
ATOM 627 C C . ALA A 1 88 ? -6.376 9.000 34.203 1.00 54.94 88 ALA A C 1
ATOM 629 O O . ALA A 1 88 ? -6.169 10.092 34.730 1.00 54.94 88 ALA A O 1
ATOM 630 N N . GLU A 1 89 ? -5.681 8.609 33.128 1.00 51.53 89 GLU A N 1
ATOM 631 C CA . GLU A 1 89 ? -4.604 9.416 32.524 1.00 51.53 89 GLU A CA 1
ATOM 632 C C . GLU A 1 89 ? -5.088 10.357 31.406 1.00 51.53 89 GLU A C 1
ATOM 634 O O . GLU A 1 89 ? -4.356 11.256 30.996 1.00 51.53 89 GLU A O 1
ATOM 639 N N . ALA A 1 90 ? -6.345 10.221 30.972 1.00 50.66 90 ALA A N 1
ATOM 640 C CA . ALA A 1 90 ? -6.961 11.026 29.911 1.00 50.66 90 ALA A CA 1
ATOM 641 C C . ALA A 1 90 ? -7.208 12.515 30.268 1.00 50.66 90 ALA A C 1
ATOM 643 O O . ALA A 1 90 ? -7.719 13.262 29.436 1.00 50.66 90 ALA A O 1
ATOM 644 N N . GLU A 1 91 ? -6.873 12.949 31.490 1.00 50.50 91 GLU A N 1
ATOM 645 C CA . GLU A 1 91 ? -7.150 14.298 32.025 1.00 50.50 91 GLU A CA 1
ATOM 646 C C . GLU A 1 91 ? -5.911 15.198 32.207 1.00 50.50 91 GLU A C 1
ATOM 648 O O . GLU A 1 91 ? -6.030 16.324 32.692 1.00 50.50 91 GLU A O 1
ATOM 653 N N . ARG A 1 92 ? -4.710 14.737 31.835 1.00 51.69 92 ARG A N 1
ATOM 654 C CA . ARG A 1 92 ? -3.480 15.555 31.879 1.00 51.69 92 ARG A CA 1
ATOM 655 C C . ARG A 1 92 ? -2.967 15.848 30.471 1.00 51.69 92 ARG A C 1
ATOM 657 O O . ARG A 1 92 ? -3.491 15.321 29.497 1.00 51.69 92 ARG A O 1
ATOM 664 N N . ASP A 1 93 ? -1.922 16.671 30.397 1.00 54.62 93 ASP A N 1
ATOM 665 C CA . ASP A 1 93 ? -1.193 17.129 29.195 1.00 54.62 93 ASP A CA 1
ATOM 666 C C . ASP A 1 93 ? -0.400 15.984 28.501 1.00 54.62 93 ASP A C 1
ATOM 668 O O . ASP A 1 93 ? 0.766 16.111 28.132 1.00 54.62 93 ASP A O 1
ATOM 672 N N . SER A 1 94 ? -1.024 14.807 28.430 1.00 60.94 94 SER A N 1
ATOM 673 C CA . SER A 1 94 ? -0.490 13.527 27.973 1.00 60.94 94 SER A CA 1
ATOM 674 C C . SER A 1 94 ? -0.725 13.340 26.475 1.00 60.94 94 SER A C 1
ATOM 676 O O . SER A 1 94 ? -1.648 13.916 25.892 1.00 60.94 94 SER A O 1
ATOM 678 N N . MET A 1 95 ? 0.097 12.505 25.839 1.00 63.69 95 MET A N 1
ATOM 679 C CA . MET A 1 95 ? -0.074 12.156 24.429 1.00 63.69 95 MET A CA 1
ATOM 680 C C . MET A 1 95 ? -1.445 11.499 24.187 1.00 63.69 95 MET A C 1
ATOM 682 O O . MET A 1 95 ? -1.899 10.698 25.009 1.00 63.69 95 MET A O 1
ATOM 686 N N . PRO A 1 96 ? -2.119 11.807 23.063 1.00 72.94 96 PRO A N 1
ATOM 687 C CA . PRO A 1 96 ? -3.470 11.328 22.809 1.00 72.94 96 PRO A CA 1
ATOM 688 C C . PRO A 1 96 ? -3.519 9.800 22.741 1.00 72.94 96 PRO A C 1
ATOM 690 O O . PRO A 1 96 ? -2.706 9.166 22.064 1.00 72.94 96 PRO A O 1
ATOM 693 N N . VAL A 1 97 ? -4.522 9.223 23.405 1.00 81.44 97 VAL A N 1
ATOM 694 C CA . VAL A 1 97 ? -4.804 7.786 23.355 1.00 81.44 97 VAL A CA 1
ATOM 695 C C . VAL A 1 97 ? -5.112 7.373 21.916 1.00 81.44 97 VAL A C 1
ATOM 697 O O . VAL A 1 97 ? -5.958 7.973 21.250 1.00 81.44 97 VAL A O 1
ATOM 700 N N . CYS A 1 98 ? -4.432 6.336 21.441 1.00 83.62 98 CYS A N 1
ATOM 701 C CA . CYS A 1 98 ? -4.503 5.854 20.073 1.00 83.62 98 CYS A CA 1
ATOM 702 C C . CYS A 1 98 ? -4.653 4.325 20.008 1.00 83.62 98 CYS A C 1
ATOM 704 O O . CYS A 1 98 ? -4.732 3.625 21.022 1.00 83.62 98 CYS A O 1
ATOM 706 N N . ILE A 1 99 ? -4.728 3.818 18.776 1.00 85.62 99 ILE A N 1
ATOM 707 C CA . ILE A 1 99 ? -4.691 2.393 18.455 1.00 85.62 99 ILE A CA 1
ATOM 708 C C . ILE A 1 99 ? -3.384 2.149 17.709 1.00 85.62 99 ILE A C 1
ATOM 710 O O . ILE A 1 99 ? -3.154 2.751 16.660 1.00 85.62 99 ILE A O 1
ATOM 714 N N . ALA A 1 100 ? -2.529 1.276 18.235 1.00 88.69 100 ALA A N 1
ATOM 715 C CA . ALA A 1 100 ? -1.295 0.890 17.564 1.00 88.69 100 ALA A CA 1
ATOM 716 C C . ALA A 1 100 ? -1.519 -0.377 16.734 1.00 88.69 100 ALA A C 1
ATOM 718 O O . ALA A 1 100 ? -1.938 -1.408 17.264 1.00 88.69 100 ALA A O 1
ATOM 719 N N . LEU A 1 101 ? -1.210 -0.309 15.439 1.00 90.19 101 LEU A N 1
ATOM 720 C CA . LEU A 1 101 ? -1.250 -1.448 14.522 1.00 90.19 101 LEU A CA 1
ATOM 721 C C . LEU A 1 101 ? 0.155 -2.049 14.387 1.00 90.19 101 LEU A C 1
ATOM 723 O O . LEU A 1 101 ? 1.120 -1.328 14.132 1.00 90.19 101 LEU A O 1
ATOM 727 N N . VAL A 1 102 ? 0.278 -3.370 14.529 1.00 92.81 102 VAL A N 1
ATOM 728 C CA . VAL A 1 102 ? 1.509 -4.107 14.213 1.00 92.81 102 VAL A CA 1
ATOM 729 C C . VAL A 1 102 ? 1.344 -4.725 12.836 1.00 92.81 102 VAL A C 1
ATOM 731 O O . VAL A 1 102 ? 0.523 -5.621 12.648 1.00 92.81 102 VAL A O 1
ATOM 734 N N . CYS A 1 103 ? 2.131 -4.246 11.879 1.00 94.69 103 CYS A N 1
ATOM 735 C CA . CYS A 1 103 ? 1.918 -4.488 10.457 1.00 94.69 103 CYS A CA 1
ATOM 736 C C . CYS A 1 103 ? 3.092 -5.206 9.787 1.00 94.69 103 CYS A C 1
ATOM 738 O O . CYS A 1 103 ? 4.224 -5.210 10.273 1.00 94.69 103 CYS A O 1
ATOM 740 N N . GLU A 1 104 ? 2.829 -5.758 8.609 1.00 95.19 104 GLU A N 1
ATOM 741 C CA . GLU A 1 104 ? 3.845 -6.255 7.698 1.00 95.19 104 GLU A CA 1
ATOM 742 C C . GLU A 1 104 ? 4.790 -5.133 7.245 1.00 95.19 104 GLU A C 1
ATOM 744 O O . GLU A 1 104 ? 4.397 -4.198 6.544 1.00 95.19 104 GLU A O 1
ATOM 749 N N . TRP A 1 105 ? 6.073 -5.266 7.588 1.00 96.44 105 TRP A N 1
ATOM 750 C CA . TRP A 1 105 ? 7.101 -4.346 7.113 1.00 96.44 105 TRP A CA 1
ATOM 751 C C . TRP A 1 105 ? 7.327 -4.494 5.601 1.00 96.44 105 TRP A C 1
ATOM 753 O O . TRP A 1 105 ? 7.677 -5.572 5.107 1.00 96.44 105 TRP A O 1
ATOM 763 N N . CYS A 1 106 ? 7.131 -3.388 4.884 1.00 97.12 106 CYS A N 1
ATOM 764 C CA . CYS A 1 106 ? 7.382 -3.243 3.454 1.00 97.12 106 CYS A CA 1
ATOM 765 C C . CYS A 1 106 ? 8.665 -2.422 3.267 1.00 97.12 106 CYS A C 1
ATOM 767 O O . CYS A 1 106 ? 8.655 -1.192 3.249 1.00 97.12 106 CYS A O 1
ATOM 769 N N . ASP A 1 107 ? 9.787 -3.132 3.179 1.00 97.38 107 ASP A N 1
ATOM 770 C CA . ASP A 1 107 ? 11.154 -2.612 3.281 1.00 97.38 107 ASP A CA 1
ATOM 771 C C . ASP A 1 107 ? 11.589 -1.674 2.145 1.00 97.38 107 ASP A C 1
ATOM 773 O O . ASP A 1 107 ? 12.612 -1.003 2.270 1.00 97.38 107 ASP A O 1
ATOM 777 N N . ARG A 1 108 ? 10.815 -1.589 1.056 1.00 96.69 108 ARG A N 1
ATOM 778 C CA . ARG A 1 108 ? 11.078 -0.696 -0.085 1.00 96.69 108 ARG A CA 1
ATOM 779 C C . ARG A 1 108 ? 10.182 0.547 -0.115 1.00 96.69 108 ARG A C 1
ATOM 781 O O . ARG A 1 108 ? 10.186 1.269 -1.109 1.00 96.69 108 ARG A O 1
ATOM 788 N N . GLY A 1 109 ? 9.437 0.820 0.958 1.00 96.62 109 GLY A N 1
ATOM 789 C CA . GLY A 1 109 ? 8.592 2.012 1.071 1.00 96.62 109 GLY A CA 1
ATOM 790 C C . GLY A 1 109 ? 7.393 1.990 0.118 1.00 96.62 109 GLY A C 1
ATOM 791 O O . GLY A 1 109 ? 6.854 0.926 -0.185 1.00 96.62 109 GLY A O 1
ATOM 792 N N . SER A 1 110 ? 6.944 3.165 -0.332 1.00 98.06 110 SER A N 1
ATOM 793 C CA . SER A 1 110 ? 5.781 3.299 -1.219 1.00 98.06 110 SER A CA 1
ATOM 794 C C . SER A 1 110 ? 6.151 3.334 -2.704 1.00 98.06 110 SER A C 1
ATOM 796 O O . SER A 1 110 ? 7.232 3.775 -3.105 1.00 98.06 110 SER A O 1
ATOM 798 N N . LEU A 1 111 ? 5.199 2.938 -3.550 1.00 97.81 111 LEU A N 1
ATOM 799 C CA . LEU A 1 111 ? 5.295 3.028 -5.002 1.00 97.81 111 LEU A CA 1
ATOM 800 C C . LEU A 1 111 ? 5.474 4.483 -5.466 1.00 97.81 111 LEU A C 1
ATOM 802 O O . LEU A 1 111 ? 6.158 4.717 -6.456 1.00 97.81 111 LEU A O 1
ATOM 806 N N . ALA A 1 112 ? 4.936 5.469 -4.740 1.00 97.62 112 ALA A N 1
ATOM 807 C CA . ALA A 1 112 ? 5.208 6.887 -4.989 1.00 97.62 112 ALA A CA 1
ATOM 808 C C . ALA A 1 112 ? 6.708 7.223 -4.888 1.00 97.62 112 ALA A C 1
ATOM 810 O O . ALA A 1 112 ? 7.238 7.884 -5.782 1.00 97.62 112 ALA A O 1
ATOM 811 N N . GLY A 1 113 ? 7.399 6.725 -3.855 1.00 97.44 113 GLY A N 1
ATOM 812 C CA . GLY A 1 113 ? 8.854 6.867 -3.720 1.00 97.44 113 GLY A CA 1
ATOM 813 C C . GLY A 1 113 ? 9.596 6.163 -4.857 1.00 97.44 113 GLY A C 1
ATOM 814 O O . GLY A 1 113 ? 10.372 6.785 -5.576 1.00 97.44 113 GLY A O 1
ATOM 815 N N . ALA A 1 114 ? 9.251 4.901 -5.124 1.00 96.06 114 ALA A N 1
ATOM 816 C CA . ALA A 1 114 ? 9.849 4.125 -6.211 1.00 96.06 114 ALA A CA 1
ATOM 817 C C . ALA A 1 114 ? 9.655 4.758 -7.608 1.00 96.06 114 ALA A C 1
ATOM 819 O O . ALA A 1 114 ? 10.520 4.635 -8.478 1.00 96.06 114 ALA A O 1
ATOM 820 N N . LEU A 1 115 ? 8.537 5.453 -7.842 1.00 95.56 115 LEU A N 1
ATOM 821 C CA . LEU A 1 115 ? 8.296 6.223 -9.065 1.00 95.56 115 LEU A CA 1
ATOM 822 C C . LEU A 1 115 ? 9.170 7.483 -9.137 1.00 95.56 115 LEU A C 1
ATOM 824 O O . LEU A 1 115 ? 9.734 7.755 -10.199 1.00 95.56 115 LEU A O 1
ATOM 828 N N . ALA A 1 116 ? 9.331 8.215 -8.029 1.00 96.25 116 ALA A N 1
ATOM 829 C CA . ALA A 1 116 ? 10.231 9.368 -7.949 1.00 96.25 116 ALA A CA 1
ATOM 830 C C . ALA A 1 116 ? 11.697 8.968 -8.217 1.00 96.25 116 ALA A C 1
ATOM 832 O O . ALA A 1 116 ? 12.380 9.613 -9.018 1.00 96.25 116 ALA A O 1
ATOM 833 N N . ASP A 1 117 ? 12.126 7.833 -7.659 1.00 94.44 117 ASP A N 1
ATOM 834 C CA . ASP A 1 117 ? 13.457 7.239 -7.852 1.00 94.44 117 ASP A CA 1
ATOM 835 C C . ASP A 1 117 ? 13.635 6.549 -9.219 1.00 94.44 117 ASP A C 1
ATOM 837 O O . ASP A 1 117 ? 14.723 6.075 -9.558 1.00 94.44 117 ASP A O 1
ATOM 841 N N . LYS A 1 118 ? 12.581 6.510 -10.049 1.00 93.56 118 LYS A N 1
ATOM 842 C CA . LYS A 1 118 ? 12.560 5.880 -11.384 1.00 93.56 118 LYS A CA 1
ATOM 843 C C . LYS A 1 118 ? 12.882 4.379 -11.344 1.00 93.56 118 LYS A C 1
ATOM 845 O O . LYS A 1 118 ? 13.407 3.830 -12.316 1.00 93.56 118 LYS A O 1
ATOM 850 N N . ALA A 1 119 ? 12.521 3.699 -10.255 1.00 91.50 119 ALA A N 1
ATOM 851 C CA . ALA A 1 119 ? 12.772 2.275 -10.033 1.00 91.50 119 ALA A CA 1
ATOM 852 C C . ALA A 1 119 ? 12.039 1.355 -11.031 1.00 91.50 119 ALA A C 1
ATOM 854 O O . ALA A 1 119 ? 12.483 0.239 -11.272 1.00 91.50 119 ALA A O 1
ATOM 855 N N . LEU A 1 120 ? 10.962 1.831 -11.674 1.00 93.81 120 LEU A N 1
ATOM 856 C CA . LEU A 1 120 ? 10.289 1.142 -12.791 1.00 93.81 120 LEU A CA 1
ATOM 857 C C . LEU A 1 120 ? 10.943 1.426 -14.162 1.00 93.81 120 LEU A C 1
ATOM 859 O O . LEU A 1 120 ? 10.281 1.386 -15.202 1.00 93.81 120 LEU A O 1
ATOM 863 N N . THR A 1 121 ? 12.241 1.743 -14.183 1.00 94.56 121 THR A N 1
ATOM 864 C CA . THR A 1 121 ? 13.030 1.872 -15.416 1.00 94.56 121 THR A CA 1
ATOM 865 C C . THR A 1 121 ? 14.143 0.839 -15.460 1.00 94.56 121 THR A C 1
ATOM 867 O O . THR A 1 121 ? 14.764 0.523 -14.449 1.00 94.56 121 THR A O 1
ATOM 870 N N . ARG A 1 122 ? 14.435 0.347 -16.664 1.00 92.44 122 ARG A N 1
ATOM 871 C CA . ARG A 1 122 ? 15.574 -0.533 -16.937 1.00 92.44 122 ARG A CA 1
ATOM 872 C C . ARG A 1 122 ? 16.563 0.156 -17.866 1.00 92.44 122 ARG A C 1
ATOM 874 O O . ARG A 1 122 ? 16.176 0.960 -18.716 1.00 92.44 122 ARG A O 1
ATOM 881 N N . VAL A 1 123 ? 17.843 -0.170 -17.723 1.00 92.12 123 VAL A N 1
ATOM 882 C CA . VAL A 1 123 ? 18.881 0.293 -18.652 1.00 92.12 123 VAL A CA 1
ATOM 883 C C . VAL A 1 123 ? 18.938 -0.660 -19.841 1.00 92.12 123 VAL A C 1
ATOM 885 O O . VAL A 1 123 ? 19.100 -1.865 -19.669 1.00 92.12 123 VAL A O 1
ATOM 888 N N . VAL A 1 124 ? 18.819 -0.119 -21.051 1.0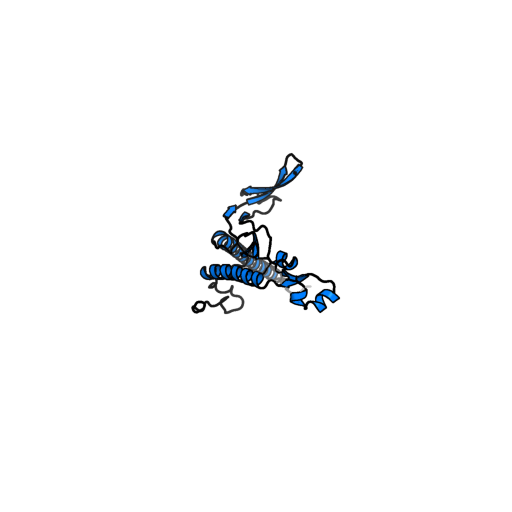0 92.25 124 VAL A N 1
ATOM 889 C CA . VAL A 1 124 ? 19.043 -0.844 -22.310 1.00 92.25 124 VAL A CA 1
ATOM 890 C C . VAL A 1 124 ? 20.240 -0.249 -23.056 1.00 92.25 124 VAL A C 1
ATOM 892 O O . VAL A 1 124 ? 20.520 0.943 -22.889 1.00 92.25 124 VAL A O 1
ATOM 895 N N . PRO A 1 125 ? 20.953 -1.024 -23.895 1.00 92.75 125 PRO A N 1
ATOM 896 C CA . PRO A 1 125 ? 22.021 -0.485 -24.731 1.00 92.75 125 PRO A CA 1
ATOM 897 C C . PRO A 1 125 ? 21.503 0.654 -25.615 1.00 92.75 125 PRO A C 1
ATOM 899 O O . PRO A 1 125 ? 20.489 0.503 -26.297 1.00 92.75 125 PRO A O 1
ATOM 902 N N . ALA A 1 126 ? 22.214 1.780 -25.665 1.00 89.19 126 ALA A N 1
ATOM 903 C CA . ALA A 1 126 ? 21.798 2.941 -26.456 1.00 89.19 126 ALA A CA 1
ATOM 904 C C . ALA A 1 126 ? 21.663 2.615 -27.954 1.00 89.19 126 ALA A C 1
ATOM 906 O O . ALA A 1 126 ? 20.783 3.137 -28.635 1.00 89.19 126 ALA A O 1
ATOM 907 N N . ALA A 1 127 ? 22.481 1.681 -28.448 1.00 88.69 127 ALA A N 1
ATOM 908 C CA . ALA A 1 127 ? 22.392 1.151 -29.803 1.00 88.69 127 ALA A CA 1
ATOM 909 C C . ALA A 1 127 ? 21.056 0.445 -30.110 1.00 88.69 127 ALA A C 1
ATOM 911 O O . ALA A 1 127 ? 20.646 0.438 -31.267 1.00 88.69 127 ALA A O 1
ATOM 912 N N . ALA A 1 128 ? 20.378 -0.123 -29.105 1.00 87.44 128 ALA A N 1
ATOM 913 C CA . ALA A 1 128 ? 19.062 -0.746 -29.256 1.00 87.44 128 ALA A CA 1
ATOM 914 C C . ALA A 1 128 ? 17.910 0.277 -29.207 1.00 87.44 128 ALA A C 1
ATOM 916 O O . ALA A 1 128 ? 16.849 0.016 -29.761 1.00 87.44 128 ALA A O 1
ATOM 917 N N . ALA A 1 129 ? 18.120 1.437 -28.573 1.00 85.25 129 ALA A N 1
ATOM 918 C CA . ALA A 1 129 ? 17.127 2.513 -28.488 1.00 85.25 129 ALA A CA 1
ATOM 919 C C . ALA A 1 129 ? 17.201 3.506 -29.666 1.00 85.25 129 ALA A C 1
ATOM 921 O O . ALA A 1 129 ? 16.171 3.979 -30.135 1.00 85.25 129 ALA A O 1
ATOM 922 N N . PHE A 1 130 ? 18.411 3.827 -30.141 1.00 84.50 130 PHE A N 1
ATOM 923 C CA . PHE A 1 130 ? 18.651 4.888 -31.134 1.00 84.50 130 PHE A CA 1
ATOM 924 C C . PHE A 1 130 ? 19.431 4.430 -32.379 1.00 84.50 130 PHE A C 1
ATOM 926 O O . PHE A 1 130 ? 19.678 5.233 -33.277 1.00 84.50 130 PHE A O 1
ATOM 933 N N . GLY A 1 131 ? 19.850 3.163 -32.448 1.00 84.94 131 GLY A N 1
ATOM 934 C CA . GLY A 1 131 ? 20.747 2.658 -33.491 1.00 84.94 131 GLY A CA 1
ATOM 935 C C . GLY A 1 131 ? 22.231 2.935 -33.205 1.00 84.94 131 GLY A C 1
ATOM 936 O O . GLY A 1 131 ? 22.600 3.911 -32.549 1.00 84.94 131 GLY A O 1
ATOM 937 N N . ARG A 1 132 ? 23.115 2.061 -33.711 1.00 86.94 132 ARG A N 1
ATOM 938 C CA . ARG A 1 132 ? 24.566 2.082 -33.411 1.00 86.94 132 ARG A CA 1
ATOM 939 C C . ARG A 1 132 ? 25.242 3.425 -33.713 1.00 86.94 132 ARG A C 1
ATOM 941 O O . ARG A 1 132 ? 25.961 3.938 -32.863 1.00 86.94 132 ARG A O 1
ATOM 948 N N . SER A 1 133 ? 24.995 4.004 -34.890 1.00 87.75 133 SER A N 1
ATOM 949 C CA . SER A 1 133 ? 25.639 5.259 -35.316 1.00 87.75 133 SER A CA 1
ATOM 950 C C . SER A 1 133 ? 25.223 6.453 -34.442 1.00 87.75 133 SER A C 1
ATOM 952 O O . SER A 1 133 ? 26.074 7.212 -33.984 1.00 87.75 133 SER A O 1
ATOM 954 N N . ALA A 1 134 ? 23.932 6.567 -34.113 1.00 85.62 134 ALA A N 1
ATOM 955 C CA . ALA A 1 134 ? 23.408 7.671 -33.310 1.00 85.62 134 ALA A CA 1
ATOM 956 C C . ALA A 1 134 ? 23.719 7.544 -31.805 1.00 85.62 134 ALA A C 1
ATOM 958 O O . ALA A 1 134 ? 23.686 8.548 -31.091 1.00 85.62 134 ALA A O 1
ATOM 959 N N . ALA A 1 135 ? 24.014 6.331 -31.322 1.00 86.31 135 ALA A N 1
ATOM 960 C CA . ALA A 1 135 ? 24.570 6.092 -29.991 1.00 86.31 135 ALA A CA 1
ATOM 961 C C . ALA A 1 135 ? 26.059 6.480 -29.929 1.00 86.31 135 ALA A C 1
ATOM 963 O O . ALA A 1 135 ? 26.454 7.239 -29.045 1.00 86.31 135 ALA A O 1
ATOM 964 N N . ALA A 1 136 ? 26.858 6.038 -30.910 1.00 85.94 136 ALA A N 1
ATOM 965 C CA . ALA A 1 136 ? 28.282 6.363 -31.010 1.00 85.94 136 ALA A CA 1
ATOM 966 C C . ALA A 1 136 ? 28.525 7.877 -31.130 1.00 85.94 136 ALA A C 1
ATOM 968 O O . ALA A 1 136 ? 29.309 8.429 -30.365 1.00 85.94 136 ALA A O 1
ATOM 969 N N . ALA A 1 137 ? 27.782 8.567 -32.004 1.00 88.56 137 ALA A N 1
ATOM 970 C CA . ALA A 1 137 ? 27.880 10.019 -32.186 1.00 88.56 137 ALA A CA 1
ATOM 971 C C . ALA A 1 137 ? 27.527 10.839 -30.927 1.00 88.56 137 ALA A C 1
ATOM 973 O O . ALA A 1 137 ? 27.925 11.994 -30.819 1.00 88.56 137 ALA A O 1
ATOM 974 N N . ARG A 1 138 ? 26.782 10.257 -29.975 1.00 87.94 138 ARG A N 1
ATOM 975 C CA . ARG A 1 138 ? 26.426 10.896 -28.696 1.00 87.94 138 ARG A CA 1
ATOM 976 C C . ARG A 1 138 ? 27.297 10.444 -27.518 1.00 87.94 138 ARG A C 1
ATOM 978 O O . ARG A 1 138 ? 27.122 10.965 -26.423 1.00 87.94 138 ARG A O 1
ATOM 985 N N . GLY A 1 139 ? 28.174 9.453 -27.699 1.00 87.75 139 GLY A N 1
ATOM 986 C CA . GLY A 1 139 ? 28.964 8.856 -26.613 1.00 87.75 139 GLY A CA 1
ATOM 987 C C . GLY A 1 139 ? 28.142 8.123 -25.539 1.00 87.75 139 GLY A C 1
ATOM 988 O O . GLY A 1 139 ? 28.672 7.797 -24.479 1.00 87.75 139 GLY A O 1
ATOM 989 N N . ILE A 1 140 ? 26.853 7.853 -25.778 1.00 86.75 140 ILE A N 1
ATOM 990 C CA . ILE A 1 140 ? 25.957 7.232 -24.790 1.00 86.75 140 ILE A CA 1
ATOM 991 C C . ILE A 1 140 ? 26.017 5.711 -24.952 1.00 86.75 140 ILE A C 1
ATOM 993 O O . ILE A 1 140 ? 25.697 5.190 -26.018 1.00 86.75 140 ILE A O 1
ATOM 997 N N . GLN A 1 141 ? 26.374 4.988 -23.887 1.00 85.06 141 GLN A N 1
ATOM 998 C CA . GLN A 1 141 ? 26.407 3.518 -23.894 1.00 85.06 141 GLN A CA 1
ATOM 999 C C . GLN A 1 141 ? 25.058 2.880 -23.518 1.00 85.06 141 GLN A C 1
ATOM 1001 O O . GLN A 1 141 ? 24.663 1.876 -24.113 1.00 85.06 141 GLN A O 1
ATOM 1006 N N . GLY A 1 142 ? 24.321 3.474 -22.574 1.00 89.44 142 GLY A N 1
ATOM 1007 C CA . GLY A 1 142 ? 23.052 2.949 -22.065 1.00 89.44 142 GLY A CA 1
ATOM 1008 C C . GLY A 1 142 ? 22.000 4.036 -21.849 1.00 89.44 142 GLY A C 1
ATOM 1009 O O . GLY A 1 142 ? 22.326 5.187 -21.572 1.00 89.44 142 GLY A O 1
ATOM 1010 N N . VAL A 1 143 ? 20.729 3.661 -21.985 1.00 91.69 143 VAL A N 1
ATOM 1011 C CA . VAL A 1 143 ? 19.564 4.552 -21.882 1.00 91.69 143 VAL A CA 1
ATOM 1012 C C . VAL A 1 143 ? 18.570 3.938 -20.903 1.00 91.69 143 VAL A C 1
ATOM 1014 O O . VAL A 1 143 ? 18.296 2.741 -20.975 1.00 91.69 143 VAL A O 1
ATOM 1017 N N . ARG A 1 144 ? 18.011 4.746 -19.995 1.00 91.38 144 ARG A N 1
ATOM 1018 C CA . ARG A 1 144 ? 16.876 4.323 -19.162 1.00 91.38 144 ARG A CA 1
ATOM 1019 C C . ARG A 1 144 ? 15.593 4.373 -19.983 1.00 91.38 144 ARG A C 1
ATOM 1021 O O . ARG A 1 144 ? 15.242 5.425 -20.508 1.00 91.38 144 ARG A O 1
ATOM 1028 N N . VAL A 1 145 ? 14.897 3.247 -20.049 1.00 92.88 145 VAL A N 1
ATOM 1029 C CA . VAL A 1 145 ? 13.561 3.106 -20.643 1.00 92.88 145 VAL A CA 1
ATOM 1030 C C . VAL A 1 145 ? 12.600 2.563 -19.592 1.00 92.88 145 VAL A C 1
ATOM 1032 O O . VAL A 1 145 ? 13.033 1.926 -18.631 1.00 92.88 145 VAL A O 1
ATOM 1035 N N . LEU A 1 146 ? 11.298 2.798 -19.762 1.00 94.06 146 LEU A N 1
ATOM 1036 C CA . LEU A 1 146 ? 10.285 2.207 -18.886 1.00 94.06 146 LEU A CA 1
ATOM 1037 C C . LEU A 1 146 ? 10.363 0.677 -18.943 1.00 94.06 146 LEU A C 1
ATOM 1039 O O . LEU A 1 146 ? 10.419 0.086 -20.026 1.00 94.06 146 LEU A O 1
ATOM 1043 N N . ASP A 1 147 ? 10.345 0.032 -17.780 1.00 95.19 147 ASP A N 1
ATOM 1044 C CA . ASP A 1 147 ? 10.167 -1.411 -17.705 1.00 95.19 147 ASP A CA 1
ATOM 1045 C C . ASP A 1 147 ? 8.668 -1.731 -17.700 1.00 95.19 147 ASP A C 1
ATOM 1047 O O . ASP A 1 147 ? 8.013 -1.828 -16.662 1.00 95.19 147 ASP A O 1
ATOM 1051 N N . VAL A 1 148 ? 8.116 -1.879 -18.906 1.00 95.31 148 VAL A N 1
ATOM 1052 C CA . VAL A 1 148 ? 6.703 -2.216 -19.127 1.00 95.31 148 VAL A CA 1
ATOM 1053 C C . VAL A 1 148 ? 6.315 -3.517 -18.412 1.00 95.31 148 VAL A C 1
ATOM 1055 O O . VAL A 1 148 ? 5.194 -3.623 -17.921 1.00 95.31 148 VAL A O 1
ATOM 1058 N N . ARG A 1 149 ? 7.232 -4.489 -18.278 1.00 94.94 149 ARG A N 1
ATOM 1059 C CA . ARG A 1 149 ? 6.958 -5.735 -17.550 1.00 94.94 149 ARG A CA 1
ATOM 1060 C C . ARG A 1 149 ? 6.818 -5.459 -16.055 1.00 94.94 149 ARG A C 1
ATOM 1062 O O . ARG A 1 149 ? 5.856 -5.925 -15.450 1.00 94.94 149 ARG A O 1
ATOM 1069 N N . ALA A 1 150 ? 7.727 -4.677 -15.473 1.00 96.00 150 ALA A N 1
ATOM 1070 C CA . ALA A 1 150 ? 7.649 -4.290 -14.067 1.00 96.00 150 ALA A CA 1
ATOM 1071 C C . ALA A 1 150 ? 6.380 -3.477 -13.758 1.00 96.00 150 ALA A C 1
ATOM 1073 O O . ALA A 1 150 ? 5.735 -3.709 -12.735 1.00 96.00 150 ALA A O 1
ATOM 1074 N N . ILE A 1 151 ? 5.985 -2.573 -14.661 1.00 96.94 151 ILE A N 1
ATOM 1075 C CA . ILE A 1 151 ? 4.744 -1.793 -14.553 1.00 96.94 151 ILE A CA 1
ATOM 1076 C C . ILE A 1 151 ? 3.521 -2.722 -14.578 1.00 96.94 151 ILE A C 1
ATOM 1078 O O . ILE A 1 151 ? 2.712 -2.675 -13.655 1.00 96.94 151 ILE A O 1
ATOM 1082 N N . LEU A 1 152 ? 3.405 -3.608 -15.575 1.00 97.88 152 LEU A N 1
ATOM 1083 C CA . LEU A 1 152 ? 2.253 -4.510 -15.711 1.00 97.88 152 LEU A CA 1
ATOM 1084 C C . LEU A 1 152 ? 2.115 -5.488 -14.536 1.00 97.88 152 LEU A C 1
ATOM 1086 O O . LEU A 1 152 ? 1.006 -5.688 -14.052 1.00 97.88 152 LEU A O 1
ATOM 1090 N N . MET A 1 153 ? 3.216 -6.050 -14.027 1.00 97.69 153 MET A N 1
ATOM 1091 C CA . MET A 1 153 ? 3.180 -6.906 -12.829 1.00 97.69 153 MET A CA 1
ATOM 1092 C C . MET A 1 153 ? 2.775 -6.119 -11.569 1.00 97.69 153 MET A C 1
ATOM 1094 O O . MET A 1 153 ? 2.070 -6.642 -10.713 1.00 97.69 153 MET A O 1
ATOM 1098 N N . THR A 1 154 ? 3.146 -4.839 -11.476 1.00 97.94 154 THR A N 1
ATOM 1099 C CA . THR A 1 154 ? 2.750 -3.965 -10.354 1.00 97.94 154 THR A CA 1
ATOM 1100 C C . THR A 1 154 ? 1.271 -3.586 -10.418 1.00 97.94 154 THR A C 1
ATOM 1102 O O . THR A 1 154 ? 0.596 -3.574 -9.393 1.00 97.94 154 THR A O 1
ATOM 1105 N N . LEU A 1 155 ? 0.737 -3.344 -11.618 1.00 97.81 155 LEU A N 1
ATOM 1106 C CA . LEU A 1 155 ? -0.701 -3.155 -11.820 1.00 97.81 155 LEU A CA 1
ATOM 1107 C C . LEU A 1 155 ? -1.486 -4.445 -11.539 1.00 97.81 155 LEU A C 1
ATOM 1109 O O . LEU A 1 155 ? -2.557 -4.374 -10.944 1.00 97.81 155 LEU A O 1
ATOM 1113 N N . LEU A 1 156 ? -0.945 -5.612 -11.906 1.00 98.19 156 LEU A N 1
ATOM 1114 C CA . LEU A 1 156 ? -1.553 -6.913 -11.619 1.00 98.19 156 LEU A CA 1
ATOM 1115 C C . LEU A 1 156 ? -1.649 -7.180 -10.110 1.00 98.19 156 LEU A C 1
ATOM 1117 O O . LEU A 1 156 ? -2.713 -7.568 -9.642 1.00 98.19 156 LEU A O 1
ATOM 1121 N N . ASP A 1 157 ? -0.588 -6.916 -9.342 1.00 98.25 157 ASP A N 1
ATOM 1122 C CA . ASP A 1 157 ? -0.604 -7.012 -7.874 1.00 98.25 157 ASP A CA 1
ATOM 1123 C C . ASP A 1 157 ? -1.743 -6.177 -7.257 1.00 98.25 157 ASP A C 1
ATOM 1125 O O . ASP A 1 157 ? -2.541 -6.681 -6.462 1.00 98.25 157 ASP A O 1
ATOM 1129 N N . VAL A 1 158 ? -1.855 -4.905 -7.660 1.00 98.06 158 VAL A N 1
ATOM 1130 C CA . VAL A 1 158 ? -2.903 -3.988 -7.178 1.00 98.06 158 VAL A CA 1
ATOM 1131 C C . VAL A 1 158 ? -4.294 -4.449 -7.631 1.00 98.06 158 VAL A C 1
ATOM 1133 O O . VAL A 1 158 ? -5.235 -4.414 -6.840 1.00 98.06 158 VAL A O 1
ATOM 1136 N N . ALA A 1 159 ? -4.438 -4.946 -8.861 1.00 98.06 159 ALA A N 1
ATOM 1137 C CA . ALA A 1 159 ? -5.698 -5.493 -9.361 1.00 98.06 159 ALA A CA 1
ATOM 1138 C C . ALA A 1 159 ? -6.128 -6.764 -8.605 1.00 98.06 159 ALA A C 1
ATOM 1140 O O . ALA A 1 159 ? -7.311 -6.927 -8.310 1.00 98.06 159 ALA A O 1
ATOM 1141 N N . MET A 1 160 ? -5.190 -7.642 -8.228 1.00 98.25 160 MET A N 1
ATOM 1142 C CA . MET A 1 160 ? -5.484 -8.815 -7.396 1.00 98.25 160 MET A CA 1
ATOM 1143 C C . MET A 1 160 ? -5.946 -8.405 -5.991 1.00 98.25 160 MET A C 1
ATOM 1145 O O . MET A 1 160 ? -6.925 -8.962 -5.494 1.00 98.25 160 MET A O 1
ATOM 1149 N N . ALA A 1 161 ? -5.303 -7.399 -5.386 1.00 97.00 161 ALA A N 1
ATOM 1150 C CA . ALA A 1 161 ? -5.721 -6.821 -4.108 1.00 97.00 161 ALA A CA 1
ATOM 1151 C C . ALA A 1 161 ? -7.139 -6.227 -4.171 1.00 97.00 161 ALA A C 1
ATOM 1153 O O . ALA A 1 161 ? -7.980 -6.541 -3.330 1.00 97.00 161 ALA A O 1
ATOM 1154 N N . LEU A 1 162 ? -7.423 -5.422 -5.200 1.00 95.62 162 LEU A N 1
ATOM 1155 C CA . LEU A 1 162 ? -8.740 -4.824 -5.430 1.00 95.62 162 LEU A CA 1
ATOM 1156 C C . LEU A 1 162 ? -9.820 -5.880 -5.677 1.00 95.62 162 LEU A C 1
ATOM 1158 O O . LEU A 1 162 ? -10.884 -5.803 -5.075 1.00 95.62 162 LEU A O 1
ATOM 1162 N N . ARG A 1 163 ? -9.539 -6.909 -6.485 1.00 95.94 163 ARG A N 1
ATOM 1163 C CA . ARG A 1 163 ? -10.464 -8.030 -6.711 1.00 95.94 163 ARG A CA 1
ATOM 1164 C C . ARG A 1 163 ? -10.828 -8.735 -5.403 1.00 95.94 163 ARG A C 1
ATOM 1166 O O . ARG A 1 163 ? -11.995 -9.045 -5.187 1.00 95.94 163 ARG A O 1
ATOM 1173 N N . HIS A 1 164 ? -9.851 -8.971 -4.525 1.00 95.06 164 HIS A N 1
ATOM 1174 C CA . HIS A 1 164 ? -10.116 -9.554 -3.211 1.00 95.06 164 HIS A CA 1
ATOM 1175 C C . HIS A 1 164 ? -10.958 -8.616 -2.332 1.00 95.06 164 HIS A C 1
ATOM 1177 O O . HIS A 1 164 ? -11.964 -9.047 -1.776 1.00 95.06 164 HIS A O 1
ATOM 1183 N N . LEU A 1 165 ? -10.616 -7.326 -2.276 1.00 92.81 165 LEU A N 1
ATOM 1184 C CA . LEU A 1 165 ? -11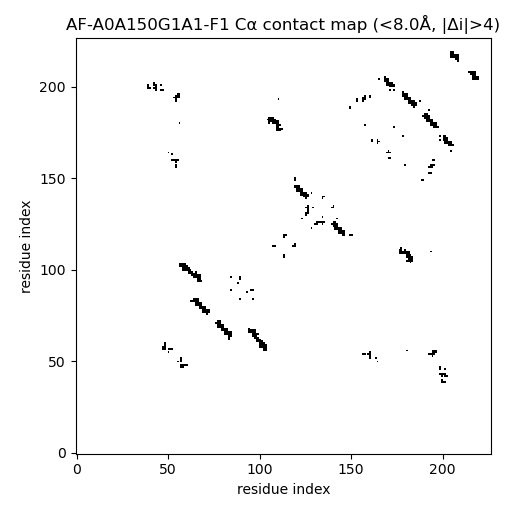.377 -6.317 -1.532 1.00 92.81 165 LEU A CA 1
ATOM 1185 C C . LEU A 1 165 ? -12.842 -6.240 -2.011 1.00 92.81 165 LEU A C 1
ATOM 1187 O O . LEU A 1 165 ? -13.768 -6.279 -1.203 1.00 92.81 165 LEU A O 1
ATOM 1191 N N . HIS A 1 166 ? -13.061 -6.240 -3.327 1.00 92.69 166 HIS A N 1
ATOM 1192 C CA . HIS A 1 166 ? -14.394 -6.221 -3.928 1.00 92.69 166 HIS A CA 1
ATOM 1193 C C . HIS A 1 166 ? -15.170 -7.521 -3.647 1.00 92.69 166 HIS A C 1
ATOM 1195 O O . HIS A 1 166 ? -16.370 -7.459 -3.403 1.00 92.69 166 HIS A O 1
ATOM 1201 N N . SER A 1 167 ? -14.501 -8.683 -3.575 1.00 92.25 167 SER A N 1
ATOM 1202 C CA . SER A 1 167 ? -15.143 -9.952 -3.176 1.00 92.25 167 SER A CA 1
ATOM 1203 C C . SER A 1 167 ? -15.651 -9.965 -1.725 1.00 92.25 167 SER A C 1
ATOM 1205 O O . SER A 1 167 ? -16.514 -10.768 -1.380 1.00 92.25 167 SER A O 1
ATOM 1207 N N . LEU A 1 168 ? -15.163 -9.041 -0.889 1.00 89.62 168 LEU A N 1
ATOM 1208 C CA . LEU A 1 168 ? -15.649 -8.790 0.471 1.00 89.62 168 LEU A CA 1
ATOM 1209 C C . LEU A 1 168 ? -16.710 -7.670 0.525 1.00 89.62 168 LEU A C 1
ATOM 1211 O O . LEU A 1 168 ? -17.075 -7.223 1.609 1.00 89.62 168 LEU A O 1
ATOM 1215 N N . ASN A 1 169 ? -17.207 -7.208 -0.630 1.00 88.38 169 ASN A N 1
ATOM 1216 C CA . ASN A 1 169 ? -18.070 -6.031 -0.781 1.00 88.38 169 ASN A CA 1
ATOM 1217 C C . ASN A 1 169 ? -17.454 -4.744 -0.204 1.00 88.38 169 ASN A C 1
ATOM 1219 O O . ASN A 1 169 ? -18.165 -3.921 0.372 1.00 88.38 169 ASN A O 1
ATOM 1223 N N . LEU A 1 170 ? -16.141 -4.548 -0.357 1.00 87.69 170 LEU A N 1
ATOM 1224 C CA . LEU A 1 170 ? -15.425 -3.356 0.104 1.00 87.69 170 LEU A CA 1
ATOM 1225 C C . LEU A 1 170 ? -14.864 -2.550 -1.078 1.00 87.69 170 LEU A C 1
ATOM 1227 O O . LEU A 1 170 ? -14.360 -3.119 -2.044 1.00 87.69 170 LEU A O 1
ATOM 1231 N N . ILE A 1 171 ? -14.898 -1.218 -0.976 1.00 89.12 171 ILE A N 1
ATOM 1232 C CA . ILE A 1 171 ? -14.235 -0.281 -1.899 1.00 89.12 171 ILE A CA 1
ATOM 1233 C C . ILE A 1 171 ? -13.152 0.479 -1.134 1.00 89.12 171 ILE A C 1
ATOM 1235 O O . ILE A 1 171 ? -13.424 1.020 -0.065 1.00 89.12 171 ILE A O 1
ATOM 1239 N N . HIS A 1 172 ? -11.951 0.600 -1.705 1.00 90.25 172 HIS A N 1
ATOM 1240 C CA . HIS A 1 172 ? -10.833 1.342 -1.102 1.00 90.25 172 HIS A CA 1
ATOM 1241 C C . HIS A 1 172 ? -11.013 2.870 -1.112 1.00 90.25 172 HIS A C 1
ATOM 1243 O O . HIS A 1 172 ? -10.621 3.559 -0.175 1.00 90.25 172 HIS A O 1
ATOM 1249 N N . ARG A 1 173 ? -11.571 3.400 -2.210 1.00 89.31 173 ARG A N 1
ATOM 1250 C CA . ARG A 1 173 ? -11.791 4.826 -2.542 1.00 89.31 173 ARG A CA 1
ATOM 1251 C C . ARG A 1 173 ? -10.557 5.744 -2.615 1.00 89.31 173 ARG A C 1
ATOM 1253 O O . ARG A 1 173 ? -10.625 6.733 -3.331 1.00 89.31 173 ARG A O 1
ATOM 1260 N N . ASP A 1 174 ? -9.433 5.405 -1.985 1.00 90.19 174 ASP A N 1
ATOM 1261 C CA . ASP A 1 174 ? -8.181 6.189 -2.035 1.00 90.19 174 ASP A CA 1
ATOM 1262 C C . ASP A 1 174 ? -7.019 5.408 -2.687 1.00 90.19 174 ASP A C 1
ATOM 1264 O O . ASP A 1 174 ? -6.020 5.067 -2.054 1.00 90.19 174 ASP A O 1
ATOM 1268 N N . ILE A 1 175 ? -7.187 5.033 -3.962 1.00 94.50 175 ILE A N 1
ATOM 1269 C CA . ILE A 1 175 ? -6.156 4.318 -4.734 1.00 94.50 175 ILE A CA 1
ATOM 1270 C C . ILE A 1 175 ? -5.186 5.317 -5.363 1.00 94.50 175 ILE A C 1
ATOM 1272 O O . ILE A 1 175 ? -5.506 6.005 -6.331 1.00 94.50 175 ILE A O 1
ATOM 1276 N N . LYS A 1 176 ? -3.964 5.355 -4.828 1.00 95.19 176 LYS A N 1
ATOM 1277 C CA . LYS A 1 176 ? -2.856 6.199 -5.298 1.00 95.19 176 LYS A CA 1
ATOM 1278 C C . LYS A 1 176 ? -1.505 5.520 -5.034 1.00 95.19 176 LYS A C 1
ATOM 1280 O O . LYS A 1 176 ? -1.420 4.701 -4.121 1.00 95.19 176 LYS A O 1
ATOM 1285 N N . PRO A 1 177 ? -0.415 5.881 -5.741 1.00 97.06 177 PRO A N 1
ATOM 1286 C CA . PRO A 1 177 ? 0.901 5.265 -5.529 1.00 97.06 177 PRO A CA 1
ATOM 1287 C C . PRO A 1 177 ? 1.475 5.415 -4.110 1.00 97.06 177 PRO A C 1
ATOM 1289 O O . PRO A 1 177 ? 2.343 4.641 -3.723 1.00 97.06 177 PRO A O 1
ATOM 1292 N N . ALA A 1 178 ? 1.014 6.390 -3.318 1.00 97.00 178 ALA A N 1
ATOM 1293 C CA . ALA A 1 178 ? 1.416 6.513 -1.914 1.00 97.00 178 ALA A CA 1
ATOM 1294 C C . ALA A 1 178 ? 0.861 5.370 -1.038 1.00 97.00 178 ALA A C 1
ATOM 1296 O O . ALA A 1 178 ? 1.520 4.969 -0.083 1.00 97.00 178 ALA A O 1
ATOM 1297 N N . ASN A 1 179 ? -0.288 4.806 -1.424 1.00 97.00 179 ASN A N 1
ATOM 1298 C CA . ASN A 1 179 ? -1.038 3.781 -0.688 1.00 97.00 179 ASN A CA 1
ATOM 1299 C C . ASN A 1 179 ? -0.739 2.360 -1.207 1.00 97.00 179 ASN A C 1
ATOM 1301 O O . ASN A 1 179 ? -1.398 1.389 -0.847 1.00 97.00 179 ASN A O 1
ATOM 1305 N N . VAL A 1 180 ? 0.278 2.221 -2.062 1.00 98.06 180 VAL A N 1
ATOM 1306 C CA . VAL A 1 180 ? 0.818 0.932 -2.496 1.00 98.06 180 VAL A CA 1
ATOM 1307 C C . VAL A 1 180 ? 2.231 0.822 -1.943 1.00 98.06 180 VAL A C 1
ATOM 1309 O O . VAL A 1 180 ? 3.105 1.596 -2.324 1.00 98.06 180 VAL A O 1
ATOM 1312 N N . LEU A 1 181 ? 2.456 -0.123 -1.040 1.00 98.25 181 LEU A N 1
ATOM 1313 C CA . LEU A 1 181 ? 3.756 -0.408 -0.443 1.00 98.25 181 LEU A CA 1
ATOM 1314 C C . LEU A 1 181 ? 4.479 -1.517 -1.209 1.00 98.25 181 LEU A C 1
ATOM 1316 O O . LEU A 1 181 ? 3.851 -2.372 -1.835 1.00 98.25 181 LEU A O 1
ATOM 1320 N N . LEU A 1 182 ? 5.807 -1.505 -1.158 1.00 98.31 182 LEU A N 1
ATOM 1321 C CA . LEU A 1 182 ? 6.669 -2.451 -1.856 1.00 98.31 182 LEU A CA 1
ATOM 1322 C C . LEU A 1 182 ? 7.472 -3.276 -0.847 1.00 98.31 182 LEU A C 1
ATOM 1324 O O . LEU A 1 182 ? 8.141 -2.729 0.032 1.00 98.31 182 LEU A O 1
ATOM 1328 N N . LYS A 1 183 ? 7.438 -4.601 -0.999 1.00 98.06 183 LYS A N 1
ATOM 1329 C CA . LYS A 1 183 ? 8.195 -5.542 -0.166 1.00 98.06 183 LYS A CA 1
ATOM 1330 C C . LYS A 1 183 ? 9.149 -6.361 -1.023 1.00 98.06 183 LYS A C 1
ATOM 1332 O O . LYS A 1 183 ? 8.744 -6.869 -2.067 1.00 98.06 183 LYS A O 1
ATOM 1337 N N . THR A 1 184 ? 10.403 -6.499 -0.601 1.00 97.75 184 THR A N 1
ATOM 1338 C CA . THR A 1 184 ? 11.416 -7.284 -1.317 1.00 97.75 184 THR A CA 1
ATOM 1339 C C . THR A 1 184 ? 10.955 -8.730 -1.506 1.00 97.75 184 THR A C 1
ATOM 1341 O O . THR A 1 184 ? 10.532 -9.403 -0.568 1.00 97.75 184 THR A O 1
ATOM 1344 N N . CYS A 1 185 ? 11.067 -9.211 -2.742 1.00 96.69 185 CYS A N 1
ATOM 1345 C CA . CYS A 1 185 ? 10.664 -10.546 -3.160 1.00 96.69 185 CYS A CA 1
ATOM 1346 C C . CYS A 1 185 ? 11.694 -11.081 -4.171 1.00 96.69 185 CYS A C 1
ATOM 1348 O O . CYS A 1 185 ? 11.627 -10.719 -5.346 1.00 96.69 185 CYS A O 1
ATOM 1350 N N .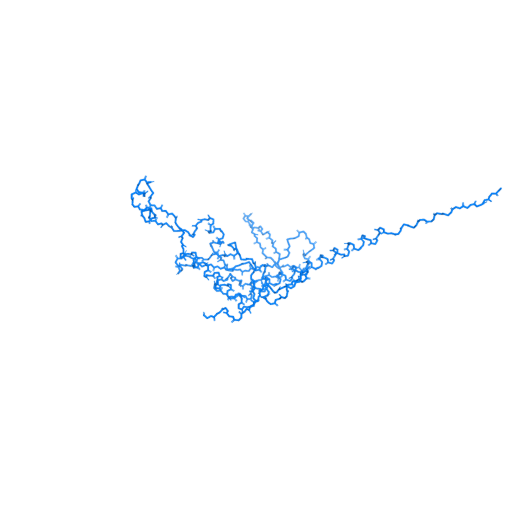 PRO A 1 186 ? 12.671 -11.908 -3.746 1.00 94.94 186 PRO A N 1
ATOM 1351 C CA . PRO A 1 186 ? 13.741 -12.393 -4.627 1.00 94.94 186 PRO A CA 1
ATOM 1352 C C . PRO A 1 186 ? 13.267 -13.303 -5.769 1.00 94.94 186 PRO A C 1
ATOM 1354 O O . PRO A 1 186 ? 13.993 -13.489 -6.741 1.00 94.94 186 PRO A O 1
ATOM 1357 N N . THR A 1 187 ? 12.074 -13.890 -5.647 1.00 95.50 187 THR A N 1
ATOM 1358 C CA . THR A 1 187 ? 11.453 -14.738 -6.675 1.00 95.50 187 THR A CA 1
ATOM 1359 C C . THR A 1 187 ? 10.675 -13.941 -7.724 1.00 95.50 187 THR A C 1
ATOM 1361 O O . THR A 1 187 ? 10.367 -14.482 -8.785 1.00 95.50 187 THR A O 1
ATOM 1364 N N . ASP A 1 188 ? 10.375 -12.664 -7.469 1.00 95.62 188 ASP A N 1
ATOM 1365 C CA . ASP A 1 188 ? 9.753 -11.782 -8.453 1.00 95.62 188 ASP A CA 1
ATOM 1366 C C . ASP A 1 188 ? 10.826 -11.165 -9.374 1.00 95.62 188 ASP A C 1
ATOM 1368 O O . ASP A 1 188 ? 11.839 -10.666 -8.877 1.00 95.62 188 ASP A O 1
ATOM 1372 N N . PRO A 1 189 ? 10.636 -11.120 -10.708 1.00 92.69 189 PRO A N 1
ATOM 1373 C CA . PRO A 1 189 ? 11.603 -10.515 -11.631 1.00 92.69 189 PRO A CA 1
ATOM 1374 C C . PRO A 1 189 ? 11.860 -9.012 -11.406 1.00 92.69 189 PRO A C 1
ATOM 1376 O O . PRO A 1 189 ? 12.840 -8.490 -11.932 1.00 92.69 189 PRO A O 1
ATOM 1379 N N . ARG A 1 190 ? 11.007 -8.310 -10.650 1.00 94.56 190 ARG A N 1
ATOM 1380 C CA . ARG A 1 190 ? 11.200 -6.919 -10.200 1.00 94.56 190 ARG A CA 1
ATOM 1381 C C . ARG A 1 190 ? 12.054 -6.813 -8.930 1.00 94.56 190 ARG A C 1
ATOM 1383 O O . ARG A 1 190 ? 12.476 -5.719 -8.560 1.00 94.56 190 ARG A O 1
ATOM 1390 N N . GLY A 1 191 ? 12.255 -7.925 -8.221 1.00 95.19 191 GLY A N 1
ATOM 1391 C CA . GLY A 1 191 ? 12.836 -7.975 -6.880 1.00 95.19 191 GLY A CA 1
ATOM 1392 C C . GLY A 1 191 ? 11.889 -7.526 -5.759 1.00 95.19 191 GLY A C 1
ATOM 1393 O O . GLY A 1 191 ? 12.340 -7.357 -4.625 1.00 95.19 191 GLY A O 1
ATOM 1394 N N . PHE A 1 192 ? 10.601 -7.303 -6.048 1.00 97.19 192 PHE A N 1
ATOM 1395 C CA . PHE A 1 192 ? 9.587 -6.889 -5.074 1.00 97.19 192 PHE A CA 1
ATOM 1396 C C . PHE A 1 192 ? 8.172 -7.339 -5.465 1.00 97.19 192 PHE A C 1
ATOM 1398 O O . PHE A 1 192 ? 7.895 -7.575 -6.639 1.00 97.19 192 PHE A O 1
ATOM 1405 N N . THR A 1 193 ? 7.271 -7.388 -4.485 1.00 97.69 193 THR A N 1
ATOM 1406 C CA . THR A 1 193 ? 5.813 -7.455 -4.675 1.00 97.69 193 THR A CA 1
ATOM 1407 C C . THR A 1 193 ? 5.162 -6.160 -4.201 1.00 97.69 193 THR A C 1
ATOM 1409 O O . THR A 1 193 ? 5.647 -5.516 -3.266 1.00 97.69 193 THR A O 1
ATOM 1412 N N . ALA A 1 194 ? 4.073 -5.757 -4.858 1.00 98.25 194 ALA A N 1
ATOM 1413 C CA . ALA A 1 194 ? 3.274 -4.612 -4.440 1.00 98.25 194 ALA A CA 1
ATOM 1414 C C . ALA A 1 194 ? 2.105 -5.041 -3.538 1.00 98.25 194 ALA A C 1
ATOM 1416 O O . ALA A 1 194 ? 1.467 -6.079 -3.756 1.00 98.25 194 ALA A O 1
ATOM 1417 N N . LYS A 1 195 ? 1.848 -4.225 -2.514 1.00 98.12 195 LYS A N 1
ATOM 1418 C CA . LYS A 1 195 ? 0.862 -4.448 -1.455 1.00 98.12 195 LYS A CA 1
ATOM 1419 C C . LYS A 1 195 ? 0.017 -3.200 -1.238 1.00 98.12 195 LYS A C 1
ATOM 1421 O O . LYS A 1 195 ? 0.551 -2.138 -0.937 1.00 98.12 195 LYS A O 1
ATOM 1426 N N . LEU A 1 196 ? -1.294 -3.327 -1.386 1.00 97.38 196 LEU A N 1
ATOM 1427 C CA . LEU A 1 196 ? -2.246 -2.257 -1.106 1.00 97.38 196 LEU A CA 1
ATOM 1428 C C . LEU A 1 196 ? -2.353 -2.016 0.411 1.00 97.38 196 LEU A C 1
ATOM 1430 O O . LEU A 1 196 ? -2.373 -2.974 1.187 1.00 97.38 196 LEU A O 1
ATOM 1434 N N . ALA A 1 197 ? -2.387 -0.750 0.820 1.00 94.50 197 ALA A N 1
ATOM 1435 C CA . ALA A 1 197 ? -2.400 -0.289 2.207 1.00 94.50 197 ALA A CA 1
ATOM 1436 C C . ALA A 1 197 ? -3.219 1.012 2.345 1.00 94.50 197 ALA A C 1
ATOM 1438 O O . ALA A 1 197 ? -3.642 1.577 1.343 1.00 94.50 197 ALA A O 1
ATOM 1439 N N . ASP A 1 198 ? -3.368 1.509 3.580 1.00 88.19 198 ASP A N 1
ATOM 1440 C CA . ASP A 1 198 ? -4.161 2.699 3.948 1.00 88.19 198 ASP A CA 1
ATOM 1441 C C . ASP A 1 198 ? -5.664 2.562 3.636 1.00 88.19 198 ASP A C 1
ATOM 1443 O O . ASP A 1 198 ? -6.187 3.006 2.615 1.00 88.19 198 ASP A O 1
ATOM 1447 N N . PHE A 1 199 ? -6.370 1.949 4.588 1.00 83.81 199 PHE A N 1
ATOM 1448 C CA . PHE A 1 199 ? -7.804 1.686 4.518 1.00 83.81 199 PHE A CA 1
ATOM 1449 C C . PHE A 1 199 ? -8.672 2.794 5.151 1.00 83.81 199 PHE A C 1
ATOM 1451 O O . PHE A 1 199 ? -9.876 2.588 5.323 1.00 83.81 199 PHE A O 1
ATOM 1458 N N . GLY A 1 200 ? -8.116 3.978 5.451 1.00 76.75 200 GLY A N 1
ATOM 1459 C CA . GLY A 1 200 ? -8.827 5.080 6.126 1.00 76.75 200 GLY A CA 1
ATOM 1460 C C . GLY A 1 200 ? -10.059 5.618 5.379 1.00 76.75 200 GLY A C 1
ATOM 1461 O O . GLY A 1 200 ? -10.926 6.275 5.963 1.00 76.75 200 GLY A O 1
ATOM 1462 N N . PHE A 1 201 ? -10.179 5.300 4.085 1.00 74.69 201 PHE A N 1
ATOM 1463 C CA . PHE A 1 201 ? -11.316 5.662 3.236 1.00 74.69 201 PHE A CA 1
ATOM 1464 C C . PHE A 1 201 ? -12.204 4.481 2.819 1.00 74.69 201 PHE A C 1
ATOM 1466 O O . PHE A 1 201 ? -13.124 4.691 2.023 1.00 74.69 201 PHE A O 1
ATOM 1473 N N . VAL A 1 202 ? -12.015 3.272 3.360 1.00 80.81 202 VAL A N 1
ATOM 1474 C CA . VAL A 1 202 ? -12.834 2.105 2.984 1.00 80.81 202 VAL A CA 1
ATOM 1475 C C . VAL A 1 202 ? -14.328 2.329 3.253 1.00 80.81 202 VAL A C 1
ATOM 1477 O O . VAL A 1 202 ? -14.723 2.959 4.235 1.00 80.81 202 VAL A O 1
ATOM 1480 N N . ALA A 1 203 ? -15.171 1.811 2.361 1.00 76.94 203 ALA A N 1
ATOM 1481 C CA . ALA A 1 203 ? -16.619 1.706 2.546 1.00 76.94 203 ALA A CA 1
ATOM 1482 C C . ALA A 1 203 ? -17.148 0.365 2.032 1.00 76.94 203 ALA A C 1
ATOM 1484 O O . ALA A 1 203 ? -16.498 -0.296 1.221 1.00 76.94 203 ALA A O 1
ATOM 1485 N N . LEU A 1 204 ? -18.349 -0.006 2.481 1.00 77.75 204 LEU A N 1
ATOM 1486 C CA . LEU A 1 204 ? -19.091 -1.114 1.889 1.00 77.75 204 LEU A CA 1
ATOM 1487 C C . LEU A 1 204 ? -19.646 -0.702 0.519 1.00 77.75 204 LEU A C 1
ATOM 1489 O O . LEU A 1 204 ? -20.240 0.363 0.372 1.00 77.75 204 LEU A O 1
ATOM 1493 N N . LEU A 1 205 ? -19.487 -1.591 -0.456 1.00 69.00 205 LEU A N 1
ATOM 1494 C CA . LEU A 1 205 ? -19.896 -1.456 -1.857 1.00 69.00 205 LEU A CA 1
ATOM 1495 C C . LEU A 1 205 ? -21.399 -1.155 -2.003 1.00 69.00 205 LEU A C 1
ATOM 1497 O O . LEU A 1 205 ? -21.784 -0.318 -2.811 1.00 69.00 205 LEU A O 1
ATOM 1501 N N . ASN A 1 206 ? -22.215 -1.750 -1.124 1.00 64.06 206 ASN A N 1
ATOM 1502 C CA . ASN A 1 206 ? -23.676 -1.616 -1.099 1.00 64.06 206 ASN A CA 1
ATOM 1503 C C . ASN A 1 206 ? -24.202 -0.731 0.051 1.00 64.06 206 ASN A C 1
ATOM 1505 O O . ASN A 1 206 ? -25.378 -0.824 0.406 1.00 64.06 206 ASN A O 1
ATOM 1509 N N . GLN A 1 207 ? -23.366 0.106 0.681 1.00 55.78 207 GLN A N 1
ATOM 1510 C CA . GLN A 1 207 ? -23.891 1.131 1.590 1.00 55.78 207 GLN A CA 1
ATOM 1511 C C . GLN A 1 207 ? -24.523 2.270 0.773 1.00 55.78 207 GLN A C 1
ATOM 1513 O O . GLN A 1 207 ? -23.858 2.789 -0.129 1.00 55.78 207 GLN A O 1
ATOM 1518 N N . PRO A 1 208 ? -25.761 2.706 1.085 1.00 47.84 208 PRO A N 1
ATOM 1519 C CA . PRO A 1 208 ? -26.294 3.934 0.509 1.00 47.84 208 PRO A CA 1
ATOM 1520 C C . PRO A 1 208 ? -25.372 5.099 0.884 1.00 47.84 208 PRO A C 1
ATOM 1522 O O . PRO A 1 208 ? -24.920 5.199 2.030 1.00 47.84 208 PRO A O 1
ATOM 1525 N N . GLY A 1 209 ? -25.067 5.958 -0.091 1.00 49.12 209 GLY A N 1
ATOM 1526 C CA . GLY A 1 209 ? -24.275 7.163 0.140 1.00 49.12 209 GLY A CA 1
ATOM 1527 C C . GLY A 1 209 ? -24.920 8.039 1.215 1.00 49.12 209 GLY A C 1
ATOM 1528 O O . GLY A 1 209 ? -26.139 8.155 1.272 1.00 49.12 209 GLY A O 1
ATOM 1529 N N . ASP A 1 210 ? -24.101 8.633 2.083 1.00 51.03 210 ASP A N 1
ATOM 1530 C CA . ASP A 1 210 ? -24.557 9.414 3.240 1.00 51.03 210 ASP A CA 1
ATOM 1531 C C . ASP A 1 210 ? -25.396 10.624 2.766 1.00 51.03 210 ASP A C 1
ATOM 1533 O O . ASP A 1 210 ? -24.871 11.575 2.179 1.00 51.03 210 ASP A O 1
ATOM 1537 N N . GLU A 1 211 ? -26.722 10.535 2.927 1.00 47.47 211 GLU A N 1
ATOM 1538 C CA . GLU A 1 211 ? -27.682 11.308 2.132 1.00 47.47 211 GLU A CA 1
ATOM 1539 C C . GLU A 1 211 ? -27.734 12.800 2.494 1.00 47.47 211 GLU A C 1
ATOM 1541 O O . GLU A 1 211 ? -28.469 13.237 3.379 1.00 47.47 211 GLU A O 1
ATOM 1546 N N . SER A 1 212 ? -27.022 13.618 1.717 1.00 50.25 212 SER A N 1
ATOM 1547 C CA . SER A 1 212 ? -27.338 15.048 1.569 1.00 50.25 212 SER A CA 1
ATOM 1548 C C . SER A 1 212 ? -27.433 15.526 0.114 1.00 50.25 212 SE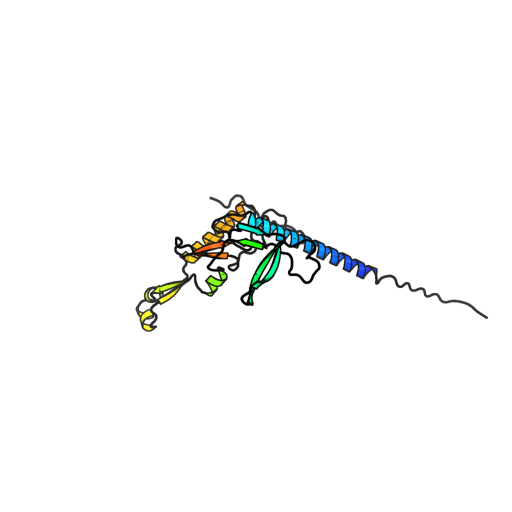R A C 1
ATOM 1550 O O . SER A 1 212 ? -27.537 16.729 -0.113 1.00 50.25 212 SER A O 1
ATOM 1552 N N . SER A 1 213 ? -27.357 14.622 -0.871 1.00 45.53 213 SER A N 1
ATOM 1553 C CA . SER A 1 213 ? -27.307 14.974 -2.305 1.00 45.53 213 SER A CA 1
ATOM 1554 C C . SER A 1 213 ? -28.219 14.155 -3.225 1.00 45.53 213 SER A C 1
ATOM 1556 O O . SER A 1 213 ? -28.423 14.572 -4.359 1.00 45.53 213 SER A O 1
ATOM 1558 N N . GLY A 1 214 ? -28.790 13.045 -2.742 1.00 38.78 214 GLY A N 1
ATOM 1559 C CA . GLY A 1 214 ? -29.679 12.168 -3.510 1.00 38.78 214 GLY A CA 1
ATOM 1560 C C . GLY A 1 214 ? -28.957 11.222 -4.480 1.00 38.78 214 GLY A C 1
ATOM 1561 O O . GLY A 1 214 ? -28.101 11.651 -5.242 1.00 38.78 214 GLY A O 1
ATOM 1562 N N . LEU A 1 215 ? -29.359 9.946 -4.429 1.00 48.06 215 LEU A N 1
ATOM 1563 C CA . LEU A 1 215 ? -29.273 8.927 -5.489 1.00 48.06 215 LEU A CA 1
ATOM 1564 C C . LEU A 1 215 ? -27.944 8.811 -6.264 1.00 48.06 215 LEU A C 1
ATOM 1566 O O . LEU A 1 215 ? -27.733 9.497 -7.257 1.00 48.06 215 LEU A O 1
ATOM 1570 N N . GLU A 1 216 ? -27.106 7.865 -5.832 1.00 42.12 216 GLU A N 1
ATOM 1571 C CA . GLU A 1 216 ? -26.640 6.676 -6.588 1.00 42.12 216 GLU A CA 1
ATOM 1572 C C . GLU A 1 216 ? -25.734 5.838 -5.642 1.00 42.12 216 GLU A C 1
ATOM 1574 O O . GLU A 1 216 ? -25.073 6.411 -4.766 1.00 42.12 216 GLU A O 1
ATOM 1579 N N . PRO A 1 217 ? -25.688 4.494 -5.739 1.00 48.84 217 PRO A N 1
ATOM 1580 C CA . PRO A 1 217 ? -24.672 3.682 -5.059 1.00 48.84 217 PRO A CA 1
ATOM 1581 C C . PRO A 1 217 ? -23.253 4.052 -5.519 1.00 48.84 217 PRO A C 1
ATOM 1583 O O . PRO A 1 217 ? -23.053 4.448 -6.663 1.00 48.84 217 PRO A O 1
ATOM 1586 N N . TYR A 1 218 ? -22.237 3.869 -4.664 1.00 48.12 218 TYR A N 1
ATOM 1587 C CA . TYR A 1 218 ? -20.844 4.183 -5.037 1.00 48.12 218 TYR A CA 1
ATOM 1588 C C . TYR A 1 218 ? -20.336 3.380 -6.249 1.00 48.12 218 TYR A C 1
ATOM 1590 O O . TYR A 1 218 ? -19.454 3.854 -6.965 1.00 48.12 218 TYR A O 1
ATOM 1598 N N . ALA A 1 219 ? -20.882 2.182 -6.462 1.00 45.81 219 ALA A N 1
ATOM 1599 C CA . ALA A 1 219 ? -20.869 1.445 -7.720 1.00 45.81 219 ALA A CA 1
ATOM 1600 C C . ALA A 1 219 ? -21.995 0.399 -7.689 1.00 45.81 219 ALA A C 1
ATOM 1602 O O . ALA A 1 219 ? -22.299 -0.141 -6.625 1.00 45.81 219 ALA A O 1
ATOM 1603 N N . TYR A 1 220 ? -22.569 0.065 -8.844 1.00 51.84 220 TYR A N 1
ATOM 1604 C CA . TYR A 1 220 ? -23.365 -1.153 -8.993 1.00 51.84 220 TYR A CA 1
ATOM 1605 C C . TYR A 1 220 ? -22.435 -2.334 -9.283 1.00 51.84 220 TYR A C 1
ATOM 1607 O O . TYR A 1 220 ? -21.561 -2.239 -10.145 1.00 51.84 220 TYR A O 1
ATOM 1615 N N . VAL A 1 221 ? -22.640 -3.459 -8.595 1.00 48.41 221 VAL A N 1
ATOM 1616 C CA . VAL A 1 221 ? -22.087 -4.743 -9.040 1.00 48.41 221 VAL A CA 1
ATOM 1617 C C . VAL A 1 221 ? -23.037 -5.302 -10.087 1.00 48.41 221 VAL A C 1
ATOM 1619 O O . VAL A 1 221 ? -24.075 -5.861 -9.748 1.00 48.41 221 VAL A O 1
ATOM 1622 N N . GLU A 1 222 ? -22.696 -5.141 -11.362 1.00 47.19 222 GLU A N 1
ATOM 1623 C CA . GLU A 1 222 ? -23.248 -6.024 -12.384 1.00 47.19 222 GLU A CA 1
ATOM 1624 C C . GLU A 1 222 ? -22.570 -7.395 -12.242 1.00 47.19 222 GLU A C 1
ATOM 1626 O O . GLU A 1 222 ? -21.339 -7.482 -12.242 1.00 47.19 222 GLU A O 1
ATOM 1631 N N . ASP A 1 223 ? -23.359 -8.472 -12.164 1.00 46.75 223 ASP A N 1
ATOM 1632 C CA . ASP A 1 223 ? -22.902 -9.869 -11.996 1.00 46.75 223 ASP A CA 1
ATOM 1633 C C . ASP A 1 223 ? -22.061 -10.417 -13.183 1.00 46.75 223 ASP A C 1
ATOM 1635 O O . ASP A 1 223 ? -21.823 -11.618 -13.297 1.00 46.75 223 ASP A O 1
ATOM 1639 N N . ALA A 1 224 ? -21.607 -9.551 -14.096 1.00 42.84 224 ALA A N 1
ATOM 1640 C CA 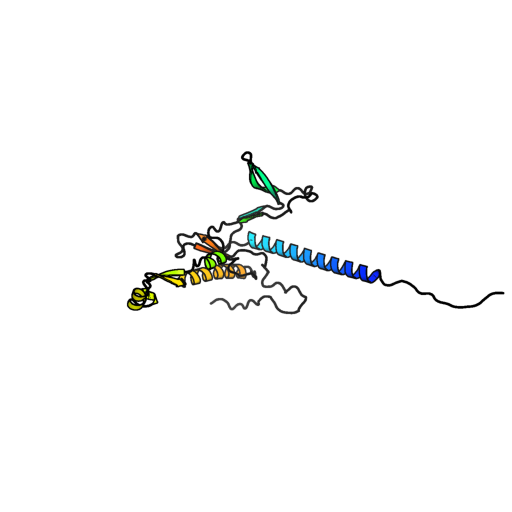. ALA A 1 224 ? -20.994 -9.892 -15.381 1.00 42.84 224 ALA A CA 1
ATOM 1641 C C . ALA A 1 224 ? -19.467 -9.672 -15.454 1.00 42.84 224 ALA A C 1
ATOM 1643 O O . ALA A 1 224 ? -18.859 -9.914 -16.497 1.00 42.84 224 ALA A O 1
ATOM 1644 N N . ALA A 1 225 ? -18.807 -9.243 -14.373 1.00 38.84 225 ALA A N 1
ATOM 1645 C CA . ALA A 1 225 ? -17.357 -9.012 -14.352 1.00 38.84 225 ALA A CA 1
ATOM 1646 C C . ALA A 1 225 ? -16.524 -10.305 -14.152 1.00 38.84 225 ALA A C 1
ATOM 1648 O O . ALA A 1 225 ? -15.649 -10.357 -13.283 1.00 38.84 225 ALA A O 1
ATOM 1649 N N . GLY A 1 226 ? -16.777 -11.356 -14.946 1.00 40.81 226 GLY A N 1
ATOM 1650 C CA . GLY A 1 226 ? -16.020 -12.610 -14.840 1.00 40.81 226 GLY A CA 1
ATOM 1651 C C . GLY A 1 226 ? -16.409 -13.752 -15.784 1.00 40.81 226 GLY A C 1
ATOM 1652 O O . GLY A 1 226 ? -17.061 -14.701 -15.352 1.00 40.81 226 GLY A O 1
ATOM 1653 N N . THR A 1 227 ? -15.889 -13.722 -17.016 1.00 33.53 227 THR A N 1
ATOM 1654 C CA . THR A 1 227 ? -15.604 -14.914 -17.848 1.00 33.53 227 THR A CA 1
ATOM 1655 C C . THR A 1 227 ? -14.262 -14.740 -18.544 1.00 33.53 227 THR A C 1
ATOM 1657 O O . THR A 1 227 ? -14.129 -13.696 -19.223 1.00 33.53 227 THR A O 1
#

Foldseek 3Di:
DDDDDDDDDDDPPDPVVVVVVVVVVVVVVVVVVVVVLVVLVVQQVCPQAVDDDPQAKHFPDKDPFWFWDWDQDPVRDTDIDIDHDDPVVCPDPGGDGDMDTRIDDQPQAFQVVCVVVVLQWDKDAVCVVPNDVVCVVVVHGIDIDGNPVVVVQQVVSVVRVQVRCVVVQKDQVDDDRNQWGWHQDCPDPSRTGIHGHDSSPMDGQPDDDPDPPDDDGPDDDDVPPDD

Solvent-accessible surface area (backbone atoms only — not comparable to full-atom values): 13545 Å² total; per-residue (Å²): 134,84,88,88,88,86,92,83,88,81,83,94,80,68,77,66,61,61,56,52,50,56,51,50,52,54,48,50,53,49,51,52,51,50,52,52,49,53,52,38,56,52,46,19,52,51,51,43,59,73,48,83,53,95,20,35,55,41,45,79,51,75,46,71,59,21,25,65,43,81,44,72,44,98,88,72,49,78,41,84,41,80,41,78,53,55,92,84,55,81,82,56,103,57,60,71,76,42,72,48,77,43,61,60,82,40,84,61,42,27,44,43,55,37,56,75,73,46,65,58,42,40,79,43,54,18,43,81,78,60,35,59,68,61,14,60,78,65,72,45,67,62,41,79,42,77,30,65,66,54,48,52,55,44,51,47,28,46,49,53,32,50,52,53,38,44,75,70,43,35,39,55,85,60,89,49,49,71,32,24,32,25,27,77,26,89,89,36,97,75,43,41,46,40,20,40,44,75,44,74,56,50,44,54,36,85,47,75,59,86,82,85,80,72,92,66,59,87,52,84,86,66,98,72,89,80,131

Sequence (227 aa):
MSTTSGTGGTTPGGRTGAASAKARDRAAERQVAARRALQRNAMELAAATGISHPNIMQVFTTFSPVSLDVIRRPDGSEALGLKLADAAEAERDSMPVCIALVCEWCDRGSLAGALADKALTRVVPAAAAFGRSAAAARGIQGVRVLDVRAILMTLLDVAMALRHLHSLNLIHRDIKPANVLLKTCPTDPRGFTAKLADFGFVALLNQPGDESSGLEPYAYVEDAAGT

Organism: Gonium pectorale (NCBI:txid33097)